Protein AF-A0A257PNJ7-F1 (afdb_monomer_lite)

pLDDT: mean 80.73, std 20.18, range [27.83, 98.56]

Secondary structure (DSSP, 8-state):
-B-PBPPP------------SSS--HHHHHHTSEEEEEEEEEEEEEE--SSS--EEEEEEEEEEEEEEEEEE---TTSS--EEEEEEEEEEEEEEEEEEEE---TTTPPEEEEEEEEEEEEEEEEEEEEEE-GGG-EEEEEEEEEEEEEEEEB--TT-TT-EEEEEEEEEEEEEEEEEESSSS-EEEEEEEEEEEEEEEEEETTTTEEEE---EEEE-

Foldseek 3Di:
DAKDFDDWDWADFDFFDADDDQDAGRLVQVVQQDKTKTKGKTWDWDWDPDVQIKTKTDIWIWMKIKGKGWAFDCDPPDSGKTKIKMKMKIKTWDWIWMWGADPDPPRHDTDTFIWGKIKIKIKMWIWIWGADPQNKTKTKIKMKIKMKMWTDTDDPVDDQQIKIKMWIKTWIWMKIWHDPDRGDIDIDIWIKIKTPKMWIDTVVVPDIDIDHIDIYTD

Radius of gyration: 21.08 Å; chains: 1; bounding box: 58×24×63 Å

Sequence (218 aa):
MMVSRFAACGAGLLLAWASPAFAASPAVQAAETSVYLGAGVMHSQYHENLTPGDDESGYTPGFSVGASVLLPMRPADLANPDFYAALNYDFNAGNITYAGHYQAIDGGAPLQATDRAVFNRIEVRLGIGVPLAGGGEAIPFIAGGYQAWNRNIDSPMTVNGGEFYHTGLFGAGMKFDQPLGRLLVASVTGEVFGLAGGGITNPQIGGGQSFGRGFGVT

Structure (mmCIF, N/CA/C/O backbone):
data_AF-A0A257PNJ7-F1
#
_entry.id   AF-A0A257PNJ7-F1
#
loop_
_atom_site.group_PDB
_atom_site.id
_atom_site.type_symbol
_atom_site.label_atom_id
_atom_site.label_alt_id
_atom_site.label_comp_id
_atom_site.label_asym_id
_atom_site.label_entity_id
_atom_site.label_seq_id
_atom_site.pdbx_PDB_ins_code
_atom_site.Cartn_x
_atom_site.Cartn_y
_atom_site.Cartn_z
_atom_site.occupancy
_atom_site.B_iso_or_equiv
_atom_site.auth_seq_id
_atom_site.auth_comp_id
_atom_site.auth_asym_id
_atom_site.auth_atom_id
_atom_site.pdbx_PDB_model_num
ATOM 1 N N . MET A 1 1 ? -0.738 -2.626 -14.512 1.00 41.09 1 MET A N 1
ATOM 2 C CA . MET A 1 1 ? 0.079 -3.149 -13.399 1.00 41.09 1 MET A CA 1
ATOM 3 C C . MET A 1 1 ? -0.866 -3.557 -12.283 1.00 41.09 1 MET A C 1
ATOM 5 O O . MET A 1 1 ? -1.674 -2.731 -11.877 1.00 41.09 1 MET A O 1
ATOM 9 N N . MET A 1 2 ? -0.840 -4.822 -11.866 1.00 27.83 2 MET A N 1
ATOM 10 C CA . MET A 1 2 ? -1.641 -5.324 -10.746 1.00 27.83 2 MET A CA 1
ATOM 11 C C . MET A 1 2 ? -0.669 -5.542 -9.585 1.00 27.83 2 MET A C 1
ATOM 13 O O . MET A 1 2 ? 0.252 -6.343 -9.704 1.00 27.83 2 MET A O 1
ATOM 17 N N . VAL A 1 3 ? -0.810 -4.761 -8.514 1.00 35.75 3 VAL A N 1
ATOM 18 C CA . VAL A 1 3 ? 0.074 -4.817 -7.341 1.00 35.75 3 VAL A CA 1
ATOM 19 C C . VAL A 1 3 ? -0.720 -5.444 -6.211 1.00 35.75 3 VAL A C 1
ATOM 21 O O . VAL A 1 3 ? -1.463 -4.752 -5.536 1.00 35.75 3 VAL A O 1
ATOM 24 N N . SER A 1 4 ? -0.599 -6.751 -6.015 1.00 29.08 4 SER A N 1
ATOM 25 C CA . SER A 1 4 ? -1.261 -7.450 -4.909 1.00 29.08 4 SER A CA 1
ATOM 26 C C . SER A 1 4 ? -0.416 -7.348 -3.635 1.00 29.08 4 SER A C 1
ATOM 2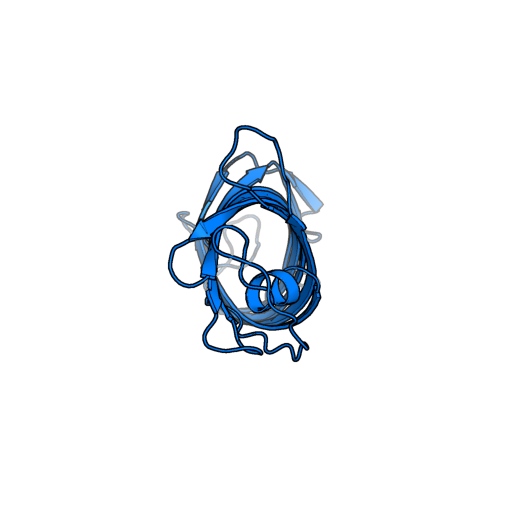8 O O . SER A 1 4 ? 0.737 -7.798 -3.630 1.00 29.08 4 SER A O 1
ATOM 30 N N . ARG A 1 5 ? -0.964 -6.777 -2.554 1.00 41.66 5 ARG A N 1
ATOM 31 C CA . ARG A 1 5 ? -0.282 -6.694 -1.249 1.00 41.66 5 ARG A CA 1
ATOM 32 C C . ARG A 1 5 ? -0.690 -7.858 -0.343 1.00 41.66 5 ARG A C 1
ATOM 34 O O . ARG A 1 5 ? -1.846 -8.261 -0.297 1.00 41.66 5 ARG A O 1
ATOM 41 N N . PHE A 1 6 ? 0.266 -8.360 0.438 1.00 29.44 6 PHE A N 1
ATOM 42 C CA . PHE A 1 6 ? -0.019 -9.162 1.629 1.00 29.44 6 PHE A CA 1
ATOM 43 C C . PHE A 1 6 ? 0.090 -8.261 2.865 1.00 29.44 6 PHE A C 1
ATOM 45 O O . PHE A 1 6 ? 1.022 -7.466 2.982 1.00 29.44 6 PHE A O 1
ATOM 52 N N . ALA A 1 7 ? -0.903 -8.363 3.750 1.00 32.19 7 ALA A N 1
ATOM 53 C CA . ALA A 1 7 ? -1.115 -7.495 4.905 1.00 32.19 7 ALA A CA 1
ATOM 54 C C . ALA A 1 7 ? 0.132 -7.340 5.798 1.00 32.19 7 ALA A C 1
ATOM 56 O O . ALA A 1 7 ? 0.768 -8.321 6.185 1.00 32.19 7 ALA A O 1
ATOM 57 N N . ALA A 1 8 ? 0.450 -6.095 6.163 1.00 32.81 8 ALA A N 1
ATOM 58 C CA . ALA A 1 8 ? 1.448 -5.782 7.178 1.00 32.81 8 ALA A CA 1
ATOM 59 C C . ALA A 1 8 ? 0.859 -6.016 8.581 1.00 32.81 8 ALA A C 1
ATOM 61 O O . ALA A 1 8 ? -0.144 -5.405 8.950 1.00 32.81 8 ALA A O 1
ATOM 62 N N . CYS A 1 9 ? 1.492 -6.879 9.380 1.00 29.05 9 CYS A N 1
ATOM 63 C CA . CYS A 1 9 ? 1.183 -7.036 10.802 1.00 29.05 9 CYS A CA 1
ATOM 64 C C . CYS A 1 9 ? 1.822 -5.887 11.599 1.00 29.05 9 CYS A C 1
ATOM 66 O O . CYS A 1 9 ? 3.002 -5.950 11.943 1.00 29.05 9 CYS A O 1
ATOM 68 N N . GLY A 1 10 ? 1.061 -4.834 11.894 1.00 35.19 10 GLY A N 1
ATOM 69 C CA . GLY A 1 10 ? 1.453 -3.811 12.867 1.00 35.19 10 GLY A CA 1
ATOM 70 C C . GLY A 1 10 ? 1.049 -4.224 14.284 1.00 35.19 10 GLY A C 1
ATOM 71 O O . GLY A 1 10 ? -0.105 -4.572 14.512 1.00 35.19 10 GLY A O 1
ATOM 72 N N . ALA A 1 11 ? 1.978 -4.184 15.243 1.00 33.19 11 ALA A N 1
ATOM 73 C CA . ALA A 1 11 ? 1.683 -4.374 16.664 1.00 33.19 11 ALA A CA 1
ATOM 74 C C . ALA A 1 11 ? 1.780 -3.025 17.395 1.00 33.19 11 ALA A C 1
ATOM 76 O O . ALA A 1 11 ? 2.864 -2.452 17.493 1.00 33.19 11 ALA A O 1
ATOM 77 N N . GLY A 1 12 ? 0.655 -2.520 17.906 1.00 37.62 12 GLY A N 1
ATOM 78 C CA . GLY A 1 12 ? 0.584 -1.333 18.764 1.00 37.62 12 GLY A CA 1
ATOM 79 C C . GLY A 1 12 ? 0.119 -1.705 20.174 1.00 37.62 12 GLY A C 1
ATOM 80 O O . GLY A 1 12 ? -0.775 -2.531 20.331 1.00 37.62 12 GLY A O 1
ATOM 81 N N . LEU A 1 13 ? 0.731 -1.119 21.207 1.00 31.38 13 LEU A N 1
ATOM 82 C CA . LEU A 1 13 ? 0.379 -1.338 22.616 1.00 31.38 13 LEU A CA 1
ATOM 83 C C . LEU A 1 13 ? -0.513 -0.188 23.108 1.00 31.38 13 LEU A C 1
ATOM 85 O O . LEU A 1 13 ? -0.028 0.939 23.184 1.00 31.38 13 LEU A O 1
ATOM 89 N N . LEU A 1 14 ? -1.777 -0.441 23.474 1.00 44.06 14 LEU A N 1
ATOM 90 C CA . LEU A 1 14 ? -2.681 0.605 23.989 1.00 44.06 14 LEU A CA 1
ATOM 91 C C . LEU A 1 14 ? -3.609 0.116 25.113 1.00 44.06 14 LEU A C 1
ATOM 93 O O . LEU A 1 14 ? -4.149 -0.982 25.057 1.00 44.06 14 LEU A O 1
ATOM 97 N N . LEU A 1 15 ? -3.790 0.966 26.133 1.00 35.69 15 LEU A N 1
ATOM 98 C CA . LEU A 1 15 ? -4.648 0.775 27.312 1.00 35.69 15 LEU A CA 1
ATOM 99 C C . LEU A 1 15 ? -6.123 1.081 26.989 1.00 35.69 15 LEU A C 1
ATOM 101 O O . LEU A 1 15 ? -6.441 2.186 26.562 1.00 35.69 15 LEU A O 1
ATOM 105 N N . ALA A 1 16 ? -7.024 0.133 27.266 1.00 39.06 16 ALA A N 1
ATOM 106 C CA . ALA A 1 16 ? -8.455 0.225 26.954 1.00 39.06 16 ALA A CA 1
ATOM 107 C C . ALA A 1 16 ? -9.353 0.348 28.210 1.00 39.06 16 ALA A C 1
ATOM 109 O O . ALA A 1 16 ? -9.124 -0.334 29.212 1.00 39.06 16 ALA A O 1
ATOM 110 N N . TRP A 1 17 ? -10.418 1.161 28.128 1.00 35.53 17 TRP A N 1
ATOM 111 C CA . TRP A 1 17 ? -11.508 1.295 29.118 1.00 35.53 17 TRP A CA 1
ATOM 112 C C . TRP A 1 17 ? -12.857 0.896 28.497 1.00 35.53 17 TRP A C 1
ATOM 114 O O . TRP A 1 17 ? -13.154 1.328 27.395 1.00 35.53 17 TRP A O 1
ATOM 124 N N . ALA A 1 18 ? -13.668 0.084 29.190 1.00 36.25 18 ALA A N 1
ATOM 125 C CA . ALA A 1 18 ? -14.895 -0.562 28.684 1.00 36.25 18 ALA A CA 1
ATOM 126 C C . ALA A 1 18 ? -16.028 0.403 28.241 1.00 36.25 18 ALA A C 1
ATOM 128 O O . ALA A 1 18 ? -16.387 1.301 28.998 1.00 36.25 18 ALA A O 1
ATOM 129 N N . SER A 1 19 ? -16.667 0.124 27.091 1.00 36.03 19 SER A N 1
ATOM 130 C CA . SER A 1 19 ? -17.902 0.771 26.588 1.00 36.03 19 SER A CA 1
ATOM 131 C C . SER A 1 19 ? -18.963 -0.281 26.196 1.00 36.03 19 SER A C 1
ATOM 133 O O . SER A 1 19 ? -18.585 -1.403 25.849 1.00 36.03 19 SER A O 1
ATOM 135 N N . PRO A 1 20 ? -20.280 0.024 26.274 1.00 42.91 20 PRO A N 1
ATOM 136 C CA . PRO A 1 20 ? -21.347 -0.972 26.149 1.00 42.91 20 PRO A CA 1
ATOM 137 C C . PRO A 1 20 ? -21.810 -1.282 24.706 1.00 42.91 20 PRO A C 1
ATOM 139 O O . PRO A 1 20 ? -21.926 -0.405 23.858 1.00 42.91 20 PRO A O 1
ATOM 142 N N . ALA A 1 21 ? -22.137 -2.567 24.521 1.00 48.25 21 ALA A N 1
ATOM 143 C CA . ALA A 1 21 ? -23.026 -3.317 23.609 1.00 48.25 21 ALA A CA 1
ATOM 144 C C . ALA A 1 21 ? -23.311 -2.943 22.132 1.00 48.25 21 ALA A C 1
ATOM 146 O O . ALA A 1 21 ? -23.694 -3.856 21.410 1.00 48.25 21 ALA A O 1
ATOM 147 N N . PHE A 1 22 ? -23.139 -1.715 21.641 1.00 54.62 22 PHE A N 1
ATOM 148 C CA . PHE A 1 22 ? -23.360 -1.396 20.208 1.00 54.62 22 PHE A CA 1
ATOM 149 C C . PHE A 1 22 ? -22.417 -0.308 19.684 1.00 54.62 22 PHE A C 1
ATOM 151 O O . PHE A 1 22 ? -22.745 0.385 18.735 1.00 54.62 22 PHE A O 1
ATOM 158 N N . ALA A 1 23 ? -21.272 -0.131 20.331 1.00 59.88 23 ALA A N 1
ATOM 159 C CA . ALA A 1 23 ? -20.171 0.695 19.848 1.00 59.88 23 ALA A CA 1
ATOM 160 C C . ALA A 1 23 ? -18.967 -0.220 19.606 1.00 59.88 23 ALA A C 1
ATOM 162 O O . ALA A 1 23 ? -18.915 -1.308 20.202 1.00 59.88 23 ALA A O 1
ATOM 163 N N . ALA A 1 24 ? -18.010 0.205 18.776 1.00 65.25 24 ALA A N 1
ATOM 164 C CA . ALA A 1 24 ? -16.733 -0.486 18.648 1.00 65.25 24 ALA A CA 1
ATOM 165 C C . ALA A 1 24 ? -16.182 -0.865 20.029 1.00 65.25 24 ALA A C 1
ATOM 167 O O . ALA A 1 24 ? -16.298 -0.102 21.003 1.00 65.25 24 ALA A O 1
ATOM 168 N N . SER A 1 25 ? -15.590 -2.060 20.150 1.00 84.25 25 SER A N 1
ATOM 169 C CA . SER A 1 25 ? -14.912 -2.378 21.403 1.00 84.25 25 SER A CA 1
ATOM 170 C C . SER A 1 25 ? -13.837 -1.316 21.660 1.00 84.25 25 SER A C 1
ATOM 172 O O . SER A 1 25 ? -13.188 -0.857 20.722 1.00 84.25 25 SER A O 1
ATOM 174 N N . PRO A 1 26 ? -13.579 -0.934 22.916 1.00 85.94 26 PRO A N 1
ATOM 175 C CA . PRO A 1 26 ? -12.565 0.080 23.199 1.00 85.94 26 PRO A CA 1
ATOM 176 C C . PRO A 1 26 ? -11.167 -0.293 22.703 1.00 85.94 26 PRO A C 1
ATOM 178 O O . PRO A 1 26 ? -10.345 0.585 22.472 1.00 85.94 26 PRO A O 1
ATOM 181 N N . ALA A 1 27 ? -10.896 -1.594 22.543 1.00 89.56 27 ALA A N 1
ATOM 182 C CA . ALA A 1 27 ? -9.671 -2.079 21.923 1.00 89.56 27 ALA A CA 1
ATOM 183 C C . ALA A 1 27 ? -9.615 -1.717 20.429 1.00 89.56 27 ALA A C 1
ATOM 185 O O . ALA A 1 27 ? -8.592 -1.212 19.981 1.00 89.56 27 ALA A O 1
ATOM 186 N N . VAL A 1 28 ? -10.711 -1.919 19.685 1.00 91.00 28 VAL A N 1
ATOM 187 C CA . VAL A 1 28 ? -10.830 -1.510 18.273 1.00 91.00 28 VAL A CA 1
ATOM 188 C C . VAL A 1 28 ? -10.763 0.007 18.148 1.00 91.00 28 VAL A C 1
ATOM 190 O O . VAL A 1 28 ? -9.932 0.514 17.405 1.00 91.00 28 VAL A O 1
ATOM 193 N N . GLN A 1 29 ? -11.525 0.743 18.959 1.00 90.69 29 GLN A N 1
ATOM 194 C CA . GLN A 1 29 ? -11.490 2.205 18.941 1.00 90.69 29 GLN A CA 1
ATOM 195 C C . GLN A 1 29 ? -10.083 2.764 19.197 1.00 90.69 29 GLN A C 1
ATOM 197 O O . GLN A 1 29 ? -9.669 3.718 18.540 1.00 90.69 29 GLN A O 1
ATOM 202 N N . ALA A 1 30 ? -9.342 2.176 20.141 1.00 89.50 30 ALA A N 1
ATOM 203 C CA . ALA A 1 30 ? -7.962 2.562 20.412 1.00 89.50 30 ALA A CA 1
ATOM 204 C C . ALA A 1 30 ? -7.018 2.191 19.256 1.00 89.50 30 ALA A C 1
ATOM 206 O O . ALA A 1 30 ? -6.162 2.996 18.899 1.00 89.50 30 ALA A O 1
ATOM 207 N N . ALA A 1 31 ? -7.173 1.007 18.654 1.00 90.94 31 ALA A N 1
ATOM 208 C CA . ALA A 1 31 ? -6.366 0.582 17.509 1.00 90.94 31 ALA A CA 1
ATOM 209 C C . ALA A 1 31 ? -6.567 1.506 16.293 1.00 90.94 31 ALA A C 1
ATOM 211 O O . ALA A 1 31 ? -5.588 1.948 15.690 1.00 90.94 31 ALA A O 1
ATOM 212 N N . GLU A 1 32 ? -7.817 1.881 16.015 1.00 93.56 32 GLU A N 1
ATOM 213 C CA . GLU A 1 32 ? -8.205 2.770 14.913 1.00 93.56 32 GLU A CA 1
ATOM 214 C C . GLU A 1 32 ? -8.107 4.264 15.251 1.00 93.56 32 GLU A C 1
ATOM 216 O O . GLU A 1 32 ? -8.445 5.109 14.429 1.00 93.56 32 GLU A O 1
ATOM 221 N N . THR A 1 33 ? -7.640 4.612 16.453 1.00 94.50 33 THR A N 1
ATOM 222 C CA . THR A 1 33 ? -7.332 5.991 16.856 1.00 94.50 33 THR A CA 1
ATOM 223 C C . THR A 1 33 ? -5.878 6.078 17.282 1.00 94.50 33 THR A C 1
ATOM 225 O O . THR A 1 33 ? -5.542 6.141 18.466 1.00 94.50 33 THR A O 1
ATOM 228 N N . SER A 1 34 ? -4.990 6.025 16.295 1.00 92.06 34 SER A N 1
ATOM 229 C CA . SER A 1 34 ? -3.563 5.846 16.533 1.00 92.06 34 SER A CA 1
ATOM 230 C C . SER A 1 34 ? -2.696 6.483 15.449 1.00 92.06 34 SER A C 1
ATOM 232 O O . SER A 1 34 ? -3.149 6.783 14.344 1.00 92.06 34 SER A O 1
ATOM 234 N N . VAL A 1 35 ? -1.420 6.671 15.788 1.00 95.62 35 VAL A N 1
ATOM 235 C CA . VAL A 1 35 ? -0.324 6.846 14.830 1.00 95.62 35 VAL A CA 1
ATOM 236 C C . VAL A 1 35 ? 0.464 5.546 14.827 1.00 95.62 35 VAL A C 1
ATOM 238 O O . VAL A 1 35 ? 0.744 4.999 15.896 1.00 95.62 35 VAL A O 1
ATOM 241 N N . TYR A 1 36 ? 0.835 5.056 13.650 1.00 90.62 36 TYR A N 1
ATOM 242 C CA . TYR A 1 36 ? 1.505 3.770 13.521 1.00 90.62 36 TYR A CA 1
ATOM 243 C C . TYR A 1 36 ? 2.687 3.807 12.550 1.00 90.62 36 TYR A C 1
ATOM 245 O O . TYR A 1 36 ? 2.771 4.634 11.641 1.00 90.62 36 TYR A O 1
ATOM 253 N N . LEU A 1 37 ? 3.595 2.855 12.761 1.00 94.94 37 LEU A N 1
ATOM 254 C CA . LEU A 1 37 ? 4.713 2.512 11.892 1.00 94.94 37 LEU A CA 1
ATOM 255 C C . LEU A 1 37 ? 4.604 1.018 11.572 1.00 94.94 37 LEU A C 1
ATOM 257 O O . LEU A 1 37 ? 4.310 0.212 12.453 1.00 94.94 37 LEU A O 1
ATOM 261 N N . GLY A 1 38 ? 4.851 0.654 10.321 1.00 93.69 38 GLY A N 1
ATOM 262 C CA . GLY A 1 38 ? 4.827 -0.723 9.845 1.00 93.69 38 GLY A CA 1
ATOM 263 C C . GLY A 1 38 ? 6.019 -1.025 8.949 1.00 93.69 38 GLY A C 1
ATOM 264 O O . GLY A 1 38 ? 6.652 -0.122 8.404 1.00 93.69 38 GLY A O 1
ATOM 265 N N . ALA A 1 39 ? 6.310 -2.311 8.796 1.00 94.62 39 ALA A N 1
ATOM 266 C CA . ALA A 1 39 ? 7.263 -2.839 7.830 1.00 94.62 39 ALA A CA 1
ATOM 267 C C . ALA A 1 39 ? 6.582 -3.949 7.028 1.00 94.62 39 ALA A C 1
ATOM 269 O O . ALA A 1 39 ? 5.684 -4.626 7.534 1.00 94.62 39 ALA A O 1
ATOM 270 N N . GLY A 1 40 ? 6.995 -4.138 5.780 1.00 93.12 40 GLY A N 1
ATOM 271 C CA . GLY A 1 40 ? 6.367 -5.125 4.914 1.00 93.12 40 GLY A CA 1
ATOM 272 C C . GLY A 1 40 ? 7.139 -5.382 3.633 1.00 93.12 40 GLY A C 1
ATOM 273 O O . GLY A 1 40 ? 8.237 -4.868 3.421 1.00 93.12 40 GLY A O 1
ATOM 274 N N . VAL A 1 41 ? 6.536 -6.195 2.773 1.00 94.25 41 VAL A N 1
ATOM 275 C CA . VAL A 1 41 ? 7.070 -6.556 1.462 1.00 94.25 41 VAL A CA 1
ATOM 276 C C . VAL A 1 41 ? 5.960 -6.377 0.436 1.00 94.25 41 VAL A C 1
ATOM 278 O O . VAL A 1 41 ? 4.822 -6.779 0.668 1.00 94.25 41 VAL A O 1
ATOM 281 N N . MET A 1 42 ? 6.291 -5.772 -0.697 1.00 93.75 42 MET A N 1
ATOM 282 C CA . MET A 1 42 ? 5.396 -5.644 -1.841 1.00 93.75 42 MET A CA 1
ATOM 283 C C . MET A 1 42 ? 5.856 -6.593 -2.942 1.00 93.75 42 MET A C 1
ATOM 285 O O . MET A 1 42 ? 7.041 -6.611 -3.265 1.00 93.75 42 MET A O 1
ATOM 289 N N . HIS A 1 43 ? 4.927 -7.365 -3.502 1.00 94.25 43 HIS A N 1
ATOM 290 C CA . HIS A 1 43 ? 5.155 -8.116 -4.730 1.00 94.25 43 HIS A CA 1
ATOM 291 C C . HIS A 1 43 ? 4.665 -7.292 -5.919 1.00 94.25 43 HIS A C 1
ATOM 293 O O . HIS A 1 43 ? 3.522 -6.830 -5.921 1.00 94.25 43 HIS A O 1
ATOM 299 N N . SER A 1 44 ? 5.514 -7.142 -6.926 1.00 92.12 44 SER A N 1
ATOM 300 C CA . SER A 1 44 ? 5.182 -6.461 -8.174 1.00 92.12 44 SER A CA 1
ATOM 301 C C . SER A 1 44 ? 5.233 -7.459 -9.315 1.00 92.12 44 SER A C 1
ATOM 303 O O . SER A 1 44 ? 6.163 -8.260 -9.385 1.00 92.12 44 SER A O 1
ATOM 305 N N . GLN A 1 45 ? 4.249 -7.388 -10.210 1.00 92.56 45 GLN A N 1
ATOM 306 C CA . GLN A 1 45 ? 4.245 -8.129 -11.463 1.00 92.56 45 GLN A CA 1
ATOM 307 C C . GLN A 1 45 ? 3.698 -7.244 -12.588 1.00 92.56 45 GLN A C 1
ATOM 309 O O . GLN A 1 45 ? 2.618 -6.649 -12.482 1.00 92.56 45 GLN A O 1
ATOM 314 N N . TYR A 1 46 ? 4.455 -7.162 -13.672 1.00 89.62 46 TYR A N 1
ATOM 315 C CA . TYR A 1 46 ? 4.111 -6.450 -14.889 1.00 89.62 46 TYR A CA 1
ATOM 316 C C . TYR A 1 46 ? 4.424 -7.339 -16.091 1.00 89.62 46 TYR A C 1
ATOM 318 O O . TYR A 1 46 ? 5.438 -8.027 -16.107 1.00 89.62 46 TYR A O 1
ATOM 326 N N . HIS A 1 47 ? 3.514 -7.326 -17.058 1.00 89.50 47 HIS A N 1
ATOM 327 C CA . HIS A 1 47 ? 3.648 -8.002 -18.338 1.00 89.50 47 HIS A CA 1
ATOM 328 C C . HIS A 1 47 ? 3.059 -7.080 -19.397 1.00 89.50 47 HIS A C 1
ATOM 330 O O . HIS A 1 47 ? 1.899 -6.656 -19.283 1.00 89.50 47 HIS A O 1
ATOM 336 N N . GLU A 1 48 ? 3.847 -6.762 -20.411 1.00 85.81 48 GLU A N 1
ATOM 337 C CA . GLU A 1 48 ? 3.410 -5.987 -21.555 1.00 85.81 48 GLU A CA 1
ATOM 338 C C . GLU A 1 48 ? 3.004 -6.911 -22.703 1.00 85.81 48 GLU A C 1
ATOM 340 O O . GLU A 1 48 ? 3.814 -7.654 -23.250 1.00 85.81 48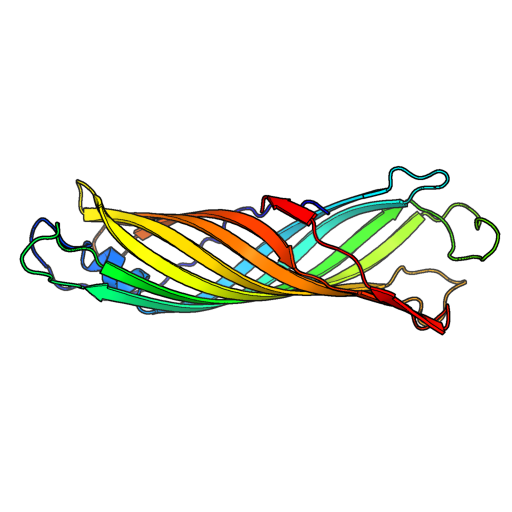 GLU A O 1
ATOM 345 N N . ASN A 1 49 ? 1.739 -6.831 -23.120 1.00 86.00 49 ASN A N 1
ATOM 346 C CA . ASN A 1 49 ? 1.243 -7.598 -24.261 1.00 86.00 49 ASN A CA 1
ATOM 347 C C . ASN A 1 49 ? 1.563 -6.891 -25.595 1.00 86.00 49 ASN A C 1
ATOM 349 O O . ASN A 1 49 ? 0.656 -6.546 -26.357 1.00 86.00 49 ASN A O 1
ATOM 353 N N . LEU A 1 50 ? 2.847 -6.624 -25.840 1.00 82.12 50 LEU A N 1
ATOM 354 C CA . LEU A 1 50 ? 3.392 -6.073 -27.084 1.00 82.12 50 LEU A CA 1
ATOM 355 C C . LEU A 1 50 ? 4.444 -7.025 -27.672 1.00 82.12 50 LEU A C 1
ATOM 357 O O . LEU A 1 50 ? 4.836 -8.016 -27.060 1.00 82.12 50 LEU A O 1
ATOM 361 N N . THR A 1 51 ? 4.871 -6.775 -28.911 1.00 79.81 51 THR A N 1
ATOM 362 C CA . THR A 1 51 ? 5.944 -7.546 -29.554 1.00 79.81 51 THR A CA 1
ATOM 363 C C . THR A 1 51 ? 6.968 -6.597 -30.181 1.00 79.81 51 THR A C 1
ATOM 365 O O . THR A 1 51 ? 6.656 -5.986 -31.206 1.00 79.81 51 THR A O 1
ATOM 368 N N . PRO A 1 52 ? 8.187 -6.497 -29.620 1.00 77.88 52 PRO A N 1
ATOM 369 C CA . PRO A 1 52 ? 8.604 -7.085 -28.341 1.00 77.88 52 PRO A CA 1
ATOM 370 C C . PRO A 1 52 ? 7.835 -6.509 -27.137 1.00 77.88 52 PRO A C 1
ATOM 372 O O . PRO A 1 52 ? 7.309 -5.404 -27.222 1.00 77.88 52 PRO A O 1
ATOM 375 N N . GLY A 1 53 ? 7.757 -7.275 -26.048 1.00 82.62 53 GLY A N 1
ATOM 376 C CA . GLY A 1 53 ? 7.150 -6.862 -24.782 1.00 82.62 53 GLY A CA 1
ATOM 377 C C . GLY A 1 53 ? 8.123 -7.048 -23.622 1.00 82.62 53 GLY A C 1
ATOM 378 O O . GLY A 1 53 ? 9.104 -7.791 -23.744 1.00 82.62 53 GLY A O 1
ATOM 379 N N . ASP A 1 54 ? 7.827 -6.367 -22.521 1.00 87.12 54 ASP A N 1
ATOM 380 C CA . ASP A 1 54 ? 8.611 -6.375 -21.293 1.00 87.12 54 ASP A CA 1
ATOM 381 C C . ASP A 1 54 ? 7.879 -7.097 -20.151 1.00 87.12 54 ASP A C 1
ATOM 383 O O . ASP A 1 54 ? 6.669 -6.952 -19.955 1.00 87.12 54 ASP A O 1
ATOM 387 N N . ASP A 1 55 ? 8.648 -7.834 -19.355 1.00 91.44 55 ASP A N 1
ATOM 388 C CA . ASP A 1 55 ? 8.224 -8.542 -18.153 1.00 91.44 55 ASP A CA 1
ATOM 389 C C . ASP A 1 55 ? 9.024 -8.070 -16.939 1.00 91.44 55 ASP A C 1
ATOM 391 O O . ASP A 1 55 ? 10.257 -8.016 -16.965 1.00 91.44 55 ASP A O 1
ATOM 395 N N . GLU A 1 56 ? 8.325 -7.790 -15.837 1.00 91.19 56 GLU A N 1
ATOM 396 C CA . GLU A 1 56 ? 8.952 -7.440 -14.563 1.00 91.19 56 GLU A CA 1
ATOM 397 C C . GLU A 1 56 ? 8.295 -8.155 -13.398 1.00 91.19 56 GLU A C 1
ATOM 399 O O . GLU A 1 56 ? 7.067 -8.180 -13.274 1.00 91.19 56 GLU A O 1
ATOM 404 N N . SER A 1 57 ? 9.106 -8.711 -12.498 1.00 94.94 57 SER A N 1
ATOM 405 C CA . SER A 1 57 ? 8.580 -9.280 -11.259 1.00 94.94 57 SER A CA 1
ATOM 406 C C . SER A 1 57 ? 9.589 -9.298 -10.122 1.00 94.94 57 SER A C 1
ATOM 408 O O . SER A 1 57 ? 10.797 -9.416 -10.331 1.00 94.94 57 SER A O 1
ATOM 410 N N . GLY A 1 58 ? 9.092 -9.187 -8.893 1.00 94.69 58 GLY A N 1
ATOM 411 C CA . GLY A 1 58 ? 9.932 -9.320 -7.712 1.00 94.69 58 GLY A CA 1
ATOM 412 C C . GLY A 1 58 ? 9.288 -8.799 -6.438 1.00 94.69 58 GLY A C 1
ATOM 413 O O . GLY A 1 58 ? 8.144 -8.342 -6.423 1.00 94.69 58 GLY A O 1
ATOM 414 N N . TYR A 1 59 ? 10.058 -8.881 -5.356 1.00 95.62 59 TYR A N 1
ATOM 415 C CA . TYR A 1 59 ? 9.648 -8.460 -4.024 1.00 95.62 59 TYR A CA 1
ATOM 416 C C . TYR A 1 59 ? 10.502 -7.287 -3.552 1.00 95.62 59 TYR A C 1
ATOM 418 O O . TYR A 1 59 ? 11.727 -7.378 -3.522 1.00 95.62 59 TYR A O 1
ATOM 426 N N . THR A 1 60 ? 9.857 -6.211 -3.115 1.00 95.88 60 THR A N 1
ATOM 427 C CA . THR A 1 60 ? 10.534 -5.032 -2.565 1.00 95.88 60 THR A CA 1
ATOM 428 C C . THR A 1 60 ? 10.155 -4.843 -1.095 1.00 95.88 60 THR A C 1
ATOM 430 O O . THR A 1 60 ? 8.964 -4.646 -0.805 1.00 95.88 60 THR A O 1
ATOM 433 N N . PRO A 1 61 ? 11.111 -4.892 -0.147 1.00 97.25 61 PRO A N 1
ATOM 434 C CA . PRO A 1 61 ? 10.836 -4.542 1.241 1.00 97.25 61 PRO A CA 1
ATOM 435 C C . PRO A 1 61 ? 10.479 -3.057 1.366 1.00 97.25 61 PRO A C 1
ATOM 437 O O . PRO A 1 61 ? 10.751 -2.246 0.477 1.00 97.25 61 PRO A O 1
ATOM 440 N N . GLY A 1 62 ? 9.849 -2.694 2.475 1.00 97.06 62 GLY A N 1
ATOM 441 C CA . GLY A 1 62 ? 9.409 -1.328 2.696 1.00 97.06 62 GLY A CA 1
ATOM 442 C C . GLY A 1 62 ? 8.912 -1.055 4.102 1.00 97.06 62 GLY A C 1
ATOM 443 O O . GLY A 1 62 ? 8.890 -1.939 4.964 1.00 97.06 62 GLY A O 1
ATOM 444 N N . PHE A 1 63 ? 8.493 0.187 4.307 1.00 97.12 63 PHE A N 1
ATOM 445 C CA . PHE A 1 63 ? 7.871 0.651 5.535 1.00 97.12 63 PHE A CA 1
ATOM 446 C C . PHE A 1 63 ? 6.611 1.457 5.231 1.00 97.12 63 PHE A C 1
ATOM 448 O O . PHE A 1 63 ? 6.426 1.977 4.131 1.00 97.12 63 PHE A O 1
ATOM 455 N N . SER A 1 64 ? 5.754 1.572 6.236 1.00 96.94 64 SER A N 1
ATOM 456 C CA . SER A 1 64 ? 4.552 2.395 6.187 1.00 96.94 64 SER A CA 1
ATOM 457 C C . SER A 1 64 ? 4.467 3.262 7.432 1.00 96.94 64 SER A C 1
ATOM 459 O O . SER A 1 64 ? 4.753 2.783 8.528 1.00 96.94 64 SER A O 1
ATOM 461 N N . VAL A 1 65 ? 4.009 4.497 7.292 1.00 97.38 65 VAL A N 1
ATOM 462 C CA . VAL A 1 65 ? 3.597 5.339 8.421 1.00 97.38 65 VAL A CA 1
ATOM 463 C C . VAL A 1 65 ? 2.179 5.813 8.188 1.00 97.38 65 VAL A C 1
ATOM 465 O O . VAL A 1 65 ? 1.783 6.054 7.050 1.00 97.38 65 VAL A O 1
ATOM 468 N N . GLY A 1 66 ? 1.405 5.959 9.252 1.00 96.56 66 GLY A N 1
ATOM 469 C CA . GLY A 1 66 ? 0.040 6.429 9.109 1.00 96.56 66 GLY A CA 1
ATOM 470 C C . GLY A 1 66 ? -0.561 6.930 10.402 1.00 96.56 66 GLY A C 1
ATOM 471 O O . GLY A 1 66 ? 0.012 6.789 11.484 1.00 96.56 66 GLY A O 1
ATOM 472 N N . ALA A 1 67 ? -1.727 7.537 10.257 1.00 96.12 67 ALA A N 1
ATOM 473 C CA . ALA A 1 67 ? -2.571 7.956 11.355 1.00 96.12 67 ALA A CA 1
ATOM 474 C C . ALA A 1 67 ? -4.027 7.647 11.014 1.00 96.12 67 ALA A C 1
ATOM 476 O O . ALA A 1 67 ? -4.443 7.792 9.865 1.00 96.12 67 ALA A O 1
ATOM 477 N N . SER A 1 68 ? -4.801 7.243 12.013 1.00 96.88 68 SER A N 1
ATOM 478 C CA . SER A 1 68 ? -6.229 6.971 11.868 1.00 96.88 68 SER A CA 1
ATOM 479 C C . SER A 1 68 ? -7.009 7.480 13.069 1.00 96.88 68 SER A C 1
ATOM 481 O O . SER A 1 68 ? -6.444 7.719 14.140 1.00 96.88 68 SER A O 1
ATOM 483 N N . VAL A 1 69 ? -8.301 7.702 12.858 1.00 95.38 69 VAL A N 1
ATOM 484 C CA . VAL A 1 69 ? -9.258 8.023 13.908 1.00 95.38 69 VAL A CA 1
ATOM 485 C C . VAL A 1 69 ? -10.570 7.290 13.654 1.00 95.38 69 VAL A C 1
ATOM 487 O O . VAL A 1 69 ? -11.065 7.264 12.524 1.00 95.38 69 VAL A O 1
ATOM 490 N N . LEU A 1 70 ? -11.148 6.756 14.730 1.00 92.69 70 LEU A N 1
ATOM 491 C CA . LEU A 1 70 ? -12.494 6.204 14.760 1.00 92.69 70 LEU A CA 1
ATOM 492 C C . LEU A 1 70 ? -13.319 6.927 15.832 1.00 92.69 70 LEU A C 1
ATOM 494 O O . LEU A 1 70 ? -13.117 6.761 17.040 1.00 92.69 70 LEU A O 1
ATOM 498 N N . LEU A 1 71 ? -14.230 7.786 15.381 1.00 90.06 71 LEU A N 1
ATOM 499 C CA . LEU A 1 71 ? -15.005 8.671 16.243 1.00 90.06 71 LEU A CA 1
ATOM 500 C C . LEU A 1 71 ? -16.442 8.179 16.381 1.00 90.06 71 LEU A C 1
ATOM 502 O O . LEU A 1 71 ? -17.134 8.072 15.371 1.00 90.06 71 LEU A O 1
ATOM 506 N N . PRO A 1 72 ? -16.948 7.980 17.605 1.00 84.81 72 PRO A N 1
ATOM 507 C CA . PRO A 1 72 ? -18.292 7.482 17.778 1.00 84.81 72 PRO A CA 1
ATOM 508 C C . PRO A 1 72 ? -19.319 8.517 17.348 1.00 84.81 72 PRO A C 1
ATOM 510 O O . PRO A 1 72 ? -19.362 9.620 17.903 1.00 84.81 72 PRO A O 1
ATOM 513 N N . MET A 1 73 ? -20.172 8.164 16.385 1.00 77.56 73 MET A N 1
ATOM 514 C CA . MET A 1 73 ? -21.322 8.984 16.033 1.00 77.56 73 MET A CA 1
ATOM 515 C C . MET A 1 73 ? -22.547 8.436 16.755 1.00 77.56 73 MET A C 1
ATOM 517 O O . MET A 1 73 ? -22.873 7.254 16.704 1.00 77.56 73 MET A O 1
ATOM 521 N N . ARG A 1 74 ? -23.285 9.330 17.416 1.00 70.69 74 ARG A N 1
ATOM 522 C CA . ARG A 1 74 ? -24.550 8.986 18.076 1.00 70.69 74 ARG A CA 1
ATOM 523 C C . ARG A 1 74 ? -25.723 9.760 17.475 1.00 70.69 74 ARG A C 1
ATOM 525 O O . ARG A 1 74 ? -26.303 10.596 18.170 1.00 70.69 74 ARG A O 1
ATOM 532 N N . PRO A 1 75 ? -26.074 9.557 16.190 1.00 66.25 75 PRO A N 1
ATOM 533 C CA . PRO A 1 75 ? -27.378 9.993 15.709 1.00 66.25 75 PRO A CA 1
ATOM 534 C C . PRO A 1 75 ? -28.463 9.231 16.478 1.00 66.25 75 PRO A C 1
ATOM 536 O O . PRO A 1 75 ? -28.307 8.040 16.732 1.00 66.25 75 PRO A O 1
ATOM 539 N N . ALA A 1 76 ? -29.566 9.895 16.826 1.00 62.72 76 ALA A N 1
ATOM 540 C CA . ALA A 1 76 ? -30.642 9.299 17.625 1.00 62.72 76 ALA A CA 1
ATOM 541 C C . ALA A 1 76 ? -31.316 8.070 16.968 1.00 62.72 76 ALA A C 1
ATOM 543 O O . ALA A 1 76 ? -31.908 7.262 17.679 1.00 62.72 76 ALA A O 1
ATOM 544 N N . ASP A 1 77 ? -31.176 7.908 15.643 1.00 58.75 77 ASP A N 1
ATOM 545 C CA . ASP A 1 77 ? -31.973 6.974 14.830 1.00 58.75 77 ASP A CA 1
ATOM 546 C C . ASP A 1 77 ? -31.141 5.959 14.013 1.00 58.75 77 ASP A C 1
ATOM 548 O O . ASP A 1 77 ? -31.692 5.184 13.230 1.00 58.75 77 ASP A O 1
ATOM 552 N N . LEU A 1 78 ? -29.812 5.950 14.161 1.00 61.38 78 LEU A N 1
ATOM 553 C CA . LEU A 1 78 ? -28.910 4.991 13.506 1.00 61.38 78 LEU A CA 1
ATOM 554 C C . LEU A 1 78 ? -28.280 4.079 14.559 1.00 61.38 78 LEU A C 1
ATOM 556 O O . LEU A 1 78 ? -28.125 4.477 15.709 1.00 61.38 78 LEU A O 1
ATOM 560 N N . ALA A 1 79 ? -27.902 2.861 14.165 1.00 64.62 79 ALA A N 1
ATOM 561 C CA . ALA A 1 79 ? -27.275 1.855 15.026 1.00 64.62 79 ALA A CA 1
ATOM 562 C C . ALA A 1 79 ? -25.831 2.234 15.440 1.00 64.62 79 ALA A C 1
ATOM 564 O O . ALA A 1 79 ? -24.908 1.471 15.187 1.00 64.62 79 ALA A O 1
ATOM 565 N N . ASN A 1 80 ? -25.654 3.425 16.029 1.00 72.44 80 ASN A N 1
ATOM 566 C CA . ASN A 1 80 ? -24.404 4.031 16.502 1.00 72.44 80 ASN A CA 1
ATOM 567 C C . ASN A 1 80 ? -23.200 3.769 15.576 1.00 72.44 80 ASN A C 1
ATOM 569 O O . ASN A 1 80 ? -22.269 3.080 15.984 1.00 72.44 80 ASN A O 1
ATOM 573 N N . PRO A 1 81 ? -23.226 4.259 14.322 1.00 82.19 81 PRO A N 1
ATOM 574 C CA . PRO A 1 81 ? -22.080 4.129 13.437 1.00 82.19 81 PRO A CA 1
ATOM 575 C C . PRO A 1 81 ? -20.905 4.973 13.939 1.00 82.19 81 PRO A C 1
ATOM 577 O O . PRO A 1 81 ? -21.100 6.048 14.505 1.00 82.19 81 PRO A O 1
ATOM 580 N N . ASP A 1 82 ? -19.688 4.541 13.646 1.00 89.06 82 ASP A N 1
ATOM 581 C CA . ASP A 1 82 ? -18.475 5.277 13.981 1.00 89.06 82 ASP A CA 1
ATOM 582 C C . ASP A 1 82 ? -17.904 5.937 12.707 1.00 89.06 82 ASP A C 1
ATOM 584 O O . ASP A 1 82 ? -17.946 5.377 11.615 1.00 89.06 82 ASP A O 1
ATOM 588 N N . PHE A 1 83 ? -17.416 7.173 12.783 1.00 93.12 83 PHE A N 1
ATOM 589 C CA . PHE A 1 83 ? -16.765 7.842 11.655 1.00 93.12 83 PHE A CA 1
ATOM 590 C C . PHE A 1 83 ? -15.300 7.433 11.591 1.00 93.12 83 PHE A C 1
ATOM 592 O O . PHE A 1 83 ? -14.568 7.631 12.561 1.00 93.12 83 PHE A O 1
ATOM 599 N N . TYR A 1 84 ? -14.866 6.940 10.435 1.00 95.69 84 TYR A N 1
ATOM 600 C CA . TYR A 1 84 ? -13.491 6.531 10.201 1.00 95.69 84 TYR A CA 1
ATOM 601 C C . TYR A 1 84 ? -12.778 7.488 9.249 1.00 95.69 84 TYR A C 1
ATOM 603 O O . TYR A 1 84 ? -13.280 7.797 8.164 1.00 95.69 84 TYR A O 1
ATOM 611 N N . ALA A 1 85 ? -11.567 7.897 9.616 1.00 98.12 85 ALA A N 1
ATOM 612 C CA . ALA A 1 85 ? -10.642 8.549 8.702 1.00 98.12 85 ALA A CA 1
ATOM 613 C C . ALA A 1 85 ? -9.218 8.042 8.924 1.00 98.12 85 ALA A C 1
ATOM 615 O O . ALA A 1 85 ? -8.788 7.868 10.062 1.00 98.12 85 ALA A O 1
ATOM 616 N N . ALA A 1 86 ? -8.470 7.850 7.840 1.00 98.12 86 ALA A N 1
ATOM 617 C CA . ALA A 1 86 ? -7.064 7.470 7.904 1.00 98.12 86 ALA A CA 1
ATOM 618 C C . ALA A 1 86 ? -6.231 8.145 6.815 1.00 98.12 86 ALA A C 1
ATOM 620 O O . ALA A 1 86 ? -6.730 8.448 5.731 1.00 98.12 86 ALA A O 1
ATOM 621 N N . LEU A 1 87 ? -4.952 8.352 7.118 1.00 98.44 87 LEU A N 1
ATOM 622 C CA . LEU A 1 87 ? -3.916 8.821 6.208 1.00 98.44 87 LEU A CA 1
ATOM 623 C C . LEU A 1 87 ? -2.720 7.878 6.307 1.00 98.44 87 LEU A C 1
ATOM 625 O O . LEU A 1 87 ? -2.161 7.708 7.390 1.00 98.44 87 LEU A O 1
ATOM 629 N N . ASN A 1 88 ? -2.296 7.339 5.169 1.00 97.31 88 ASN A N 1
ATOM 630 C CA . ASN A 1 88 ? -1.236 6.344 5.075 1.00 97.31 88 ASN A CA 1
ATOM 631 C C . ASN A 1 88 ? -0.183 6.797 4.063 1.00 97.31 88 ASN A C 1
ATOM 633 O O . ASN A 1 88 ? -0.523 7.284 2.984 1.00 97.31 88 ASN A O 1
ATOM 637 N N . TYR A 1 89 ? 1.089 6.603 4.395 1.00 97.69 89 TYR A N 1
ATOM 638 C CA . TYR A 1 89 ? 2.204 6.685 3.464 1.00 97.69 89 TYR A CA 1
ATOM 639 C C . TYR A 1 89 ? 2.953 5.354 3.445 1.00 97.69 89 TYR A C 1
ATOM 641 O O . TYR A 1 89 ? 3.335 4.836 4.495 1.00 97.69 89 TYR A O 1
ATOM 649 N N . ASP A 1 90 ? 3.178 4.825 2.248 1.00 97.31 90 ASP A N 1
ATOM 650 C CA . ASP A 1 90 ? 3.925 3.602 1.987 1.00 97.31 90 ASP A CA 1
ATOM 651 C C . ASP A 1 90 ? 5.175 3.915 1.158 1.00 97.31 90 ASP A C 1
ATOM 653 O O . ASP A 1 90 ? 5.102 4.614 0.141 1.00 97.31 90 ASP A O 1
ATOM 657 N N . PHE A 1 91 ? 6.302 3.331 1.557 1.00 97.62 91 PHE A N 1
ATOM 658 C CA . PHE A 1 91 ? 7.548 3.332 0.802 1.00 97.62 91 PHE A CA 1
ATOM 659 C C . PHE A 1 91 ? 8.037 1.899 0.617 1.00 97.62 91 PHE A C 1
ATOM 661 O O . PHE A 1 91 ? 8.201 1.169 1.596 1.00 97.62 91 PHE A O 1
ATOM 668 N N . ASN A 1 92 ? 8.342 1.511 -0.618 1.00 97.62 92 ASN A N 1
ATOM 669 C CA . ASN A 1 92 ? 8.961 0.228 -0.937 1.00 97.62 92 ASN A CA 1
ATOM 670 C C . ASN A 1 92 ? 10.114 0.450 -1.915 1.00 97.62 92 ASN A C 1
ATOM 672 O O . ASN A 1 92 ? 9.979 1.220 -2.859 1.00 97.62 92 ASN A O 1
ATOM 676 N N . ALA A 1 93 ? 11.239 -0.231 -1.715 1.00 96.56 93 ALA A N 1
ATOM 677 C CA . ALA A 1 93 ? 12.374 -0.148 -2.627 1.00 96.56 93 ALA A CA 1
ATOM 678 C C . ALA A 1 93 ? 13.110 -1.480 -2.697 1.00 96.56 93 ALA A C 1
ATOM 680 O O . ALA A 1 93 ? 13.264 -2.167 -1.686 1.00 96.56 93 ALA A O 1
ATOM 681 N N . GLY A 1 94 ? 13.587 -1.842 -3.880 1.00 94.88 94 GLY A N 1
ATOM 682 C CA . GLY A 1 94 ? 14.379 -3.048 -4.048 1.00 94.88 94 GLY A CA 1
ATOM 683 C C . GLY A 1 94 ? 14.631 -3.396 -5.501 1.00 94.88 94 GLY A C 1
ATOM 684 O O . GLY A 1 94 ? 14.230 -2.688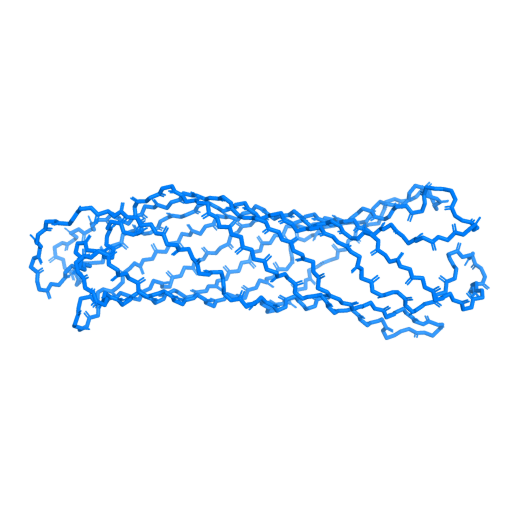 -6.417 1.00 94.88 94 GLY A O 1
ATOM 685 N N . ASN A 1 95 ? 15.310 -4.519 -5.682 1.00 95.38 95 ASN A N 1
ATOM 686 C CA . ASN A 1 95 ? 15.629 -5.048 -6.993 1.00 95.38 95 ASN A CA 1
ATOM 687 C C . ASN A 1 95 ? 14.512 -5.990 -7.443 1.00 95.38 95 ASN A C 1
ATOM 689 O O . ASN A 1 95 ? 14.149 -6.907 -6.702 1.00 95.38 95 ASN A O 1
ATOM 693 N N . ILE A 1 96 ? 14.012 -5.794 -8.657 1.00 94.62 96 ILE A N 1
ATOM 694 C CA . ILE A 1 96 ? 13.114 -6.724 -9.340 1.00 94.62 96 ILE A CA 1
ATOM 695 C C . ILE A 1 96 ? 13.769 -7.208 -10.636 1.00 94.62 96 ILE A C 1
ATOM 697 O O . ILE A 1 96 ? 14.682 -6.576 -11.172 1.00 94.62 96 ILE A O 1
ATOM 701 N N . THR A 1 97 ? 13.364 -8.381 -11.108 1.00 94.94 97 THR A N 1
ATOM 702 C CA . THR A 1 97 ? 13.874 -8.942 -12.359 1.00 94.94 97 THR A CA 1
ATOM 703 C C . THR A 1 97 ? 13.213 -8.236 -13.533 1.00 94.94 97 THR A C 1
ATOM 705 O O . THR A 1 97 ? 11.990 -8.125 -13.546 1.00 94.94 97 THR A O 1
ATOM 708 N N . TYR A 1 98 ? 14.018 -7.810 -14.509 1.00 91.94 98 TYR A N 1
ATOM 709 C CA . TYR A 1 98 ? 13.572 -7.256 -15.785 1.00 91.94 98 TYR A CA 1
ATOM 710 C C . TYR A 1 98 ? 13.946 -8.201 -16.928 1.00 91.94 98 TYR A C 1
ATOM 712 O O . TYR A 1 98 ? 15.118 -8.553 -17.094 1.00 91.94 98 TYR A O 1
ATOM 720 N N . ALA A 1 99 ? 12.952 -8.570 -17.727 1.00 91.38 99 ALA A N 1
ATOM 721 C CA . ALA A 1 99 ? 13.090 -9.354 -18.941 1.00 91.38 99 ALA A CA 1
ATOM 722 C C . ALA A 1 99 ? 12.395 -8.605 -20.083 1.00 91.38 99 ALA A C 1
ATOM 724 O O . ALA A 1 99 ? 11.182 -8.675 -20.228 1.00 91.38 99 ALA A O 1
ATOM 725 N N . GLY A 1 100 ? 13.160 -7.879 -20.889 1.00 88.56 100 GLY A N 1
ATOM 726 C CA . GLY A 1 100 ? 12.608 -7.019 -21.929 1.00 88.56 100 GLY A CA 1
ATOM 727 C C . GLY A 1 100 ? 13.630 -6.709 -23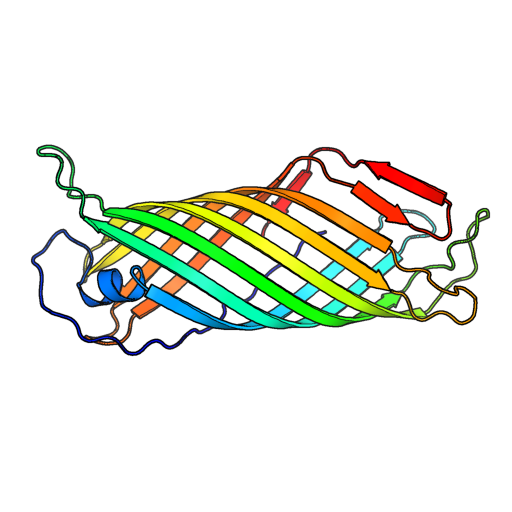.007 1.00 88.56 100 GLY A C 1
ATOM 728 O O . GLY A 1 100 ? 14.358 -7.604 -23.441 1.00 88.56 100 GLY A O 1
ATOM 729 N N . HIS A 1 101 ? 13.683 -5.461 -23.466 1.00 84.81 101 HIS A N 1
ATOM 730 C CA . HIS A 1 101 ? 14.541 -5.027 -24.571 1.00 84.81 101 HIS A CA 1
ATOM 731 C C . HIS A 1 101 ? 15.210 -3.682 -24.266 1.00 84.81 101 HIS A C 1
ATOM 733 O O . HIS A 1 101 ? 14.740 -2.895 -23.449 1.00 84.81 101 HIS A O 1
ATOM 739 N N . TYR A 1 102 ? 16.327 -3.381 -24.930 1.00 77.06 102 TYR A N 1
ATOM 740 C CA . TYR A 1 102 ? 16.893 -2.034 -24.840 1.00 77.06 102 TYR A CA 1
ATOM 741 C C . TYR A 1 102 ? 15.916 -0.992 -25.395 1.00 77.06 102 TYR A C 1
ATOM 743 O O . TYR A 1 102 ? 15.338 -1.181 -26.467 1.00 77.06 102 TYR A O 1
ATOM 751 N N . GLN A 1 103 ? 15.820 0.152 -24.714 1.00 66.88 103 GLN A N 1
ATOM 752 C CA . GLN A 1 103 ? 15.106 1.330 -25.206 1.00 66.88 103 GLN A CA 1
ATOM 753 C C . GLN A 1 103 ? 15.864 1.952 -26.388 1.00 66.88 103 GLN A C 1
ATOM 755 O O . GLN A 1 103 ? 16.623 2.907 -26.243 1.00 66.88 103 GLN A O 1
ATOM 760 N N . ALA A 1 104 ? 15.695 1.369 -27.571 1.00 61.00 104 ALA A N 1
ATOM 761 C CA . ALA A 1 104 ? 16.161 1.907 -28.841 1.00 61.00 104 ALA A CA 1
ATOM 762 C C . ALA A 1 104 ? 14.954 2.168 -29.749 1.00 61.00 104 ALA A C 1
ATOM 764 O O . ALA A 1 104 ? 13.986 1.410 -29.729 1.00 61.00 104 ALA A O 1
ATOM 765 N N . ILE A 1 105 ? 15.036 3.227 -30.561 1.00 54.53 105 ILE A N 1
ATOM 766 C CA . ILE A 1 105 ? 13.967 3.678 -31.473 1.00 54.53 105 ILE A CA 1
ATOM 767 C C . ILE A 1 105 ? 13.530 2.563 -32.450 1.00 54.53 105 ILE A C 1
ATOM 769 O O . ILE A 1 105 ? 12.373 2.540 -32.858 1.00 54.53 105 ILE A O 1
ATOM 773 N N . ASP A 1 106 ? 14.407 1.590 -32.727 1.00 55.94 106 ASP A N 1
ATOM 774 C CA . ASP A 1 106 ? 14.179 0.491 -33.673 1.00 55.94 106 ASP A CA 1
ATOM 775 C C . ASP A 1 106 ? 14.144 -0.901 -33.004 1.00 55.94 106 ASP A C 1
ATOM 777 O O . ASP A 1 106 ? 14.770 -1.841 -33.489 1.00 55.94 106 ASP A O 1
ATOM 781 N N . GLY A 1 107 ? 13.434 -1.048 -31.877 1.00 59.28 107 GLY A N 1
ATOM 782 C CA . GLY A 1 107 ? 13.168 -2.363 -31.267 1.00 59.28 107 GLY A CA 1
ATOM 783 C C . GLY A 1 107 ? 14.441 -3.073 -30.799 1.00 59.28 107 GLY A C 1
ATOM 784 O O . GLY A 1 107 ? 14.833 -4.093 -31.363 1.00 59.28 107 GLY A O 1
ATOM 785 N N . GLY A 1 108 ? 15.099 -2.488 -29.791 1.00 70.31 108 GLY A N 1
ATOM 786 C CA . GLY A 1 108 ? 16.428 -2.879 -29.316 1.00 70.31 108 GLY A CA 1
ATOM 787 C C . GLY A 1 108 ? 16.591 -4.367 -28.991 1.00 70.31 108 GLY A C 1
ATOM 788 O O . GLY A 1 108 ? 15.628 -5.104 -28.818 1.00 70.31 108 GLY A O 1
ATOM 789 N N . ALA A 1 109 ? 17.842 -4.826 -28.903 1.00 82.38 109 ALA A N 1
ATOM 790 C CA . ALA A 1 109 ? 18.136 -6.223 -28.584 1.00 82.38 109 ALA A CA 1
ATOM 791 C C . ALA A 1 109 ? 17.519 -6.647 -27.229 1.00 82.38 109 ALA A C 1
ATOM 793 O O . ALA A 1 109 ? 17.362 -5.797 -26.346 1.00 82.38 109 ALA A O 1
ATOM 794 N N . PRO A 1 110 ? 17.209 -7.943 -27.034 1.00 86.56 110 PRO A N 1
ATOM 795 C CA . PRO A 1 110 ? 16.733 -8.447 -25.751 1.00 86.56 110 PRO A CA 1
ATOM 796 C C . PRO A 1 110 ? 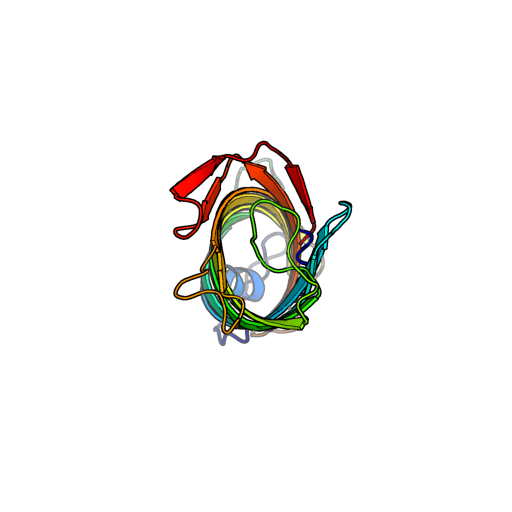17.691 -8.102 -24.606 1.00 86.56 110 PRO A C 1
ATOM 798 O O . PRO A 1 110 ? 18.913 -8.202 -24.747 1.00 86.56 110 PRO A O 1
ATOM 801 N N . LEU A 1 111 ? 17.123 -7.735 -23.463 1.00 86.94 111 LEU A N 1
ATOM 802 C CA . LEU A 1 111 ? 17.819 -7.345 -22.248 1.00 86.94 111 LEU A CA 1
ATOM 803 C C . LEU A 1 111 ? 17.253 -8.126 -21.059 1.00 86.94 111 LEU A C 1
ATOM 805 O O . LEU A 1 111 ? 16.061 -8.095 -20.770 1.00 86.94 111 LEU A O 1
ATOM 809 N N . GLN A 1 112 ? 18.149 -8.799 -20.345 1.00 90.62 112 GLN A N 1
ATOM 810 C CA . GLN A 1 112 ? 17.889 -9.369 -19.029 1.00 90.62 112 GLN A CA 1
ATOM 811 C C . GLN A 1 112 ? 18.680 -8.547 -18.023 1.00 90.62 112 GLN A C 1
ATOM 813 O O . GLN A 1 112 ? 19.907 -8.464 -18.122 1.00 90.62 112 GLN A O 1
ATOM 818 N N . ALA A 1 113 ? 17.984 -7.904 -17.096 1.00 90.56 113 ALA A N 1
ATOM 819 C CA . ALA A 1 113 ? 18.588 -6.946 -16.186 1.00 90.56 113 ALA A CA 1
ATOM 820 C C . ALA A 1 113 ? 17.919 -6.961 -14.813 1.00 90.56 113 ALA A C 1
ATOM 822 O O . ALA A 1 113 ? 16.954 -7.679 -14.546 1.00 90.56 113 ALA A O 1
ATOM 823 N N . THR A 1 114 ? 18.482 -6.155 -13.921 1.00 91.12 114 THR A N 1
ATOM 824 C CA . THR A 1 114 ? 17.855 -5.809 -12.651 1.00 91.12 114 THR A CA 1
ATOM 825 C C . THR A 1 114 ? 17.228 -4.433 -12.782 1.00 91.12 114 THR A C 1
ATOM 827 O O . THR A 1 114 ? 17.910 -3.497 -13.192 1.00 91.12 114 THR A O 1
ATOM 830 N N . ASP A 1 115 ? 15.963 -4.303 -12.404 1.00 90.50 115 ASP A N 1
ATOM 831 C CA . ASP A 1 115 ? 15.330 -3.007 -12.195 1.00 90.50 115 ASP A CA 1
ATOM 832 C C . ASP A 1 115 ? 15.395 -2.636 -10.707 1.00 90.50 115 ASP A C 1
ATOM 834 O O . ASP A 1 115 ? 14.964 -3.397 -9.837 1.00 90.50 115 ASP A O 1
ATOM 838 N N . ARG A 1 116 ? 15.971 -1.470 -10.402 1.00 92.56 116 ARG A N 1
ATOM 839 C CA . ARG A 1 116 ? 16.019 -0.911 -9.044 1.00 92.56 116 ARG A CA 1
ATOM 840 C C . ARG A 1 116 ? 14.784 -0.050 -8.806 1.00 92.56 116 ARG A C 1
ATOM 842 O O . ARG A 1 116 ? 14.847 1.180 -8.882 1.00 92.56 116 ARG A O 1
ATOM 849 N N . ALA A 1 117 ? 13.680 -0.714 -8.501 1.00 92.50 117 ALA A N 1
ATOM 850 C CA . ALA A 1 117 ? 12.382 -0.086 -8.364 1.00 92.50 117 ALA A CA 1
ATOM 851 C C . ALA A 1 117 ? 12.193 0.586 -6.993 1.00 92.50 117 ALA A C 1
ATOM 853 O O . ALA A 1 117 ? 12.508 0.011 -5.944 1.00 92.50 117 ALA A O 1
ATOM 854 N N . VAL A 1 118 ? 11.626 1.794 -6.994 1.00 95.31 118 VAL A N 1
ATOM 855 C CA . VAL A 1 118 ? 11.152 2.498 -5.791 1.00 95.31 118 VAL A CA 1
ATOM 856 C C . VAL A 1 118 ? 9.695 2.880 -5.984 1.00 95.31 118 VAL A C 1
ATOM 858 O O . VAL A 1 118 ? 9.310 3.415 -7.018 1.00 95.31 118 VAL A O 1
ATOM 861 N N . PHE A 1 119 ? 8.885 2.651 -4.959 1.00 96.44 119 PHE A N 1
ATOM 862 C CA . PHE A 1 119 ? 7.459 2.933 -4.923 1.00 96.44 119 PHE A CA 1
ATOM 863 C C . PHE A 1 119 ? 7.147 3.825 -3.729 1.00 96.44 119 PHE A C 1
ATOM 865 O O . PHE A 1 119 ? 7.637 3.608 -2.621 1.00 96.44 119 PHE A O 1
ATOM 872 N N . ASN A 1 120 ? 6.305 4.822 -3.967 1.00 97.25 120 ASN A N 1
ATOM 873 C CA . ASN A 1 120 ? 5.801 5.758 -2.977 1.00 97.25 120 ASN A CA 1
ATOM 874 C C . ASN A 1 120 ? 4.291 5.860 -3.147 1.00 97.25 120 ASN A C 1
ATOM 876 O O . ASN A 1 120 ? 3.820 6.119 -4.256 1.00 97.25 120 ASN A O 1
ATOM 880 N N . ARG A 1 121 ? 3.532 5.718 -2.065 1.00 97.12 121 ARG A N 1
ATOM 881 C CA . ARG A 1 121 ? 2.078 5.898 -2.092 1.00 97.12 121 ARG A CA 1
ATOM 882 C C . ARG A 1 121 ? 1.639 6.723 -0.900 1.00 97.12 121 ARG A C 1
ATOM 884 O O . ARG A 1 121 ? 2.057 6.449 0.216 1.00 97.12 121 ARG A O 1
ATOM 891 N N . ILE A 1 122 ? 0.794 7.716 -1.143 1.00 98.12 122 ILE A N 1
ATOM 892 C CA . ILE A 1 122 ? 0.034 8.415 -0.108 1.00 98.12 122 ILE A CA 1
ATOM 893 C C . ILE A 1 122 ? -1.448 8.169 -0.352 1.00 98.12 122 ILE A C 1
ATOM 895 O O . ILE A 1 122 ? -1.914 8.225 -1.490 1.00 98.12 122 ILE A O 1
ATOM 899 N N . GLU A 1 123 ? -2.183 7.886 0.711 1.00 98.06 123 GLU A N 1
ATOM 900 C CA . GLU A 1 123 ? -3.574 7.470 0.626 1.00 98.06 123 GLU A CA 1
ATOM 901 C C . GLU A 1 123 ? -4.372 8.015 1.803 1.00 98.06 123 GLU A C 1
ATOM 903 O O . GLU A 1 123 ? -3.942 7.948 2.952 1.00 98.06 123 GLU A O 1
ATOM 908 N N . VAL A 1 124 ? -5.554 8.534 1.502 1.00 98.56 124 VAL A N 1
ATOM 909 C CA . VAL A 1 124 ? -6.562 8.947 2.469 1.00 98.56 124 VAL A CA 1
ATOM 910 C C . VAL A 1 124 ? -7.752 8.009 2.344 1.00 98.56 124 VAL A C 1
ATOM 912 O O . VAL A 1 124 ? -8.245 7.779 1.238 1.00 98.56 124 VAL A O 1
ATOM 915 N N . ARG A 1 125 ? -8.245 7.512 3.478 1.00 98.44 125 ARG A N 1
ATOM 916 C CA . ARG A 1 125 ? -9.469 6.709 3.576 1.00 98.44 125 ARG A CA 1
ATOM 917 C C . ARG A 1 125 ? -10.498 7.441 4.417 1.00 98.44 125 ARG A C 1
ATOM 919 O O . ARG A 1 125 ? -10.151 8.007 5.450 1.00 98.44 125 ARG A O 1
ATOM 926 N N . LEU A 1 126 ? -11.754 7.391 3.992 1.00 98.44 126 LEU A N 1
ATOM 927 C CA . LEU A 1 126 ? -12.901 7.914 4.730 1.00 98.44 126 LEU A CA 1
ATOM 928 C C . LEU A 1 126 ? -13.994 6.852 4.731 1.00 98.44 126 LEU A C 1
ATOM 930 O O . LEU A 1 126 ? -14.373 6.355 3.669 1.00 98.44 126 LEU A O 1
ATOM 934 N N . GLY A 1 127 ? -14.492 6.494 5.907 1.00 96.88 127 GLY A N 1
ATOM 935 C CA . GLY A 1 127 ? -15.409 5.374 6.056 1.00 96.88 127 GLY A CA 1
ATOM 936 C C . GLY A 1 127 ? -16.374 5.528 7.213 1.00 96.88 127 GLY A C 1
ATOM 937 O O . GLY A 1 127 ? -16.341 6.506 7.961 1.00 96.88 127 GLY A O 1
ATOM 938 N N . ILE A 1 128 ? -17.239 4.529 7.332 1.00 94.31 128 ILE A N 1
ATOM 939 C CA . ILE A 1 128 ? -18.203 4.412 8.418 1.00 94.31 128 ILE A CA 1
ATOM 940 C C . ILE A 1 128 ? -18.030 3.036 9.043 1.00 94.31 128 ILE A C 1
ATOM 942 O O . ILE A 1 128 ? -18.214 2.028 8.368 1.00 94.31 128 ILE A O 1
ATOM 946 N N . GLY A 1 129 ? -17.670 3.011 10.316 1.00 92.81 129 GLY A N 1
ATOM 947 C CA . GLY A 1 129 ? -17.599 1.829 11.144 1.00 92.81 129 GLY A CA 1
ATOM 948 C C . GLY A 1 129 ? -18.984 1.360 11.569 1.00 92.81 129 GLY A C 1
ATOM 949 O O . GLY A 1 129 ? -19.821 2.132 12.040 1.00 92.81 129 GLY A O 1
ATOM 950 N N . VAL A 1 130 ? -19.246 0.081 11.332 1.00 91.25 130 VAL A N 1
ATOM 951 C CA . VAL A 1 130 ? -20.466 -0.616 11.719 1.00 91.25 130 VAL A CA 1
ATOM 952 C C . VAL A 1 130 ? -20.079 -1.661 12.763 1.00 91.25 130 VAL A C 1
ATOM 954 O O . VAL A 1 130 ? -19.417 -2.649 12.417 1.00 91.25 130 VAL A O 1
ATOM 957 N N . PRO A 1 131 ? -20.489 -1.475 14.029 1.00 88.81 131 PRO A N 1
ATOM 958 C CA . PRO A 1 131 ? -20.208 -2.429 15.090 1.00 88.81 131 PRO A CA 1
ATOM 959 C C . PRO A 1 131 ? -20.774 -3.816 14.764 1.00 88.81 131 PRO A C 1
ATOM 961 O O . PRO A 1 131 ? -21.923 -3.963 14.338 1.00 88.81 131 PRO A O 1
ATOM 964 N N . LEU A 1 132 ? -19.967 -4.849 14.988 1.00 88.38 132 LEU A N 1
ATOM 965 C CA . LEU A 1 132 ? -20.327 -6.250 14.798 1.00 88.38 132 LEU A CA 1
ATOM 966 C C . LEU A 1 132 ? -20.517 -6.955 16.146 1.00 88.38 132 LEU A C 1
ATOM 968 O O . LEU A 1 132 ? -20.035 -6.523 17.199 1.00 88.38 132 LEU A O 1
ATOM 972 N N . ALA A 1 133 ? -21.201 -8.101 16.117 1.00 84.19 133 ALA A N 1
ATOM 973 C CA . ALA A 1 133 ? -21.296 -8.971 17.284 1.00 84.19 133 ALA A CA 1
ATOM 974 C C . ALA A 1 133 ? -19.893 -9.380 17.775 1.00 84.19 133 ALA A C 1
ATOM 976 O O . ALA A 1 133 ? -18.993 -9.634 16.981 1.00 84.19 133 ALA A O 1
ATOM 977 N N . GLY A 1 134 ? -19.703 -9.452 19.097 1.00 85.56 134 GLY A N 1
ATOM 978 C CA . GLY A 1 134 ? -18.398 -9.777 19.687 1.00 85.56 134 GLY A CA 1
ATOM 979 C C . GLY A 1 134 ? -17.417 -8.599 19.766 1.00 85.56 134 GLY A C 1
ATOM 980 O O . GLY A 1 134 ? -16.242 -8.816 20.053 1.00 85.56 134 GLY A O 1
ATOM 981 N N . GLY A 1 135 ? -17.886 -7.365 19.542 1.00 87.56 135 GLY A N 1
ATOM 982 C CA . GLY A 1 135 ? -17.089 -6.142 19.699 1.00 87.56 135 GLY A CA 1
ATOM 983 C C . GLY A 1 135 ? -16.127 -5.854 18.545 1.00 87.56 135 GLY A C 1
ATOM 984 O O . GLY A 1 135 ? -15.280 -4.967 18.678 1.00 87.56 135 GLY A O 1
ATOM 985 N N . GLY A 1 136 ? -16.233 -6.618 17.456 1.00 91.12 136 GLY A N 1
ATOM 986 C CA . GLY A 1 136 ? -15.562 -6.316 16.199 1.00 91.12 136 GLY A CA 1
ATOM 987 C C . GLY A 1 136 ? -16.257 -5.194 15.437 1.00 91.12 136 GLY A C 1
ATOM 988 O O . GLY A 1 136 ? -17.298 -4.686 15.858 1.00 91.12 136 GLY A O 1
ATOM 989 N N . GLU A 1 137 ? -15.688 -4.832 14.299 1.00 93.38 137 GLU A N 1
ATOM 990 C CA . GLU A 1 137 ? -16.167 -3.727 13.486 1.00 93.38 137 GLU A CA 1
ATOM 991 C C . GLU A 1 137 ? -15.894 -3.958 12.004 1.00 93.38 137 GLU A C 1
ATOM 993 O O . GLU A 1 137 ? -14.851 -4.481 11.614 1.00 93.38 137 GLU A O 1
ATOM 998 N N . ALA A 1 138 ? -16.864 -3.578 11.179 1.00 95.12 138 ALA A N 1
ATOM 999 C CA . ALA A 1 138 ? -16.752 -3.541 9.733 1.00 95.12 138 ALA A CA 1
ATOM 1000 C C . ALA A 1 138 ? -16.727 -2.083 9.278 1.00 95.12 138 ALA A C 1
ATOM 1002 O O . ALA A 1 138 ? -17.671 -1.345 9.537 1.00 95.12 138 ALA A O 1
ATOM 1003 N N . ILE A 1 139 ? -15.688 -1.685 8.554 1.00 96.69 139 ILE A N 1
ATOM 1004 C CA . ILE A 1 139 ? -15.480 -0.313 8.097 1.00 96.69 139 ILE A CA 1
ATOM 1005 C C . ILE A 1 139 ? -15.417 -0.317 6.564 1.00 96.69 139 ILE A C 1
ATOM 1007 O O . ILE A 1 139 ? -14.331 -0.444 5.991 1.00 96.69 139 ILE A O 1
ATOM 1011 N N . PRO A 1 140 ? -16.553 -0.228 5.850 1.00 96.81 140 PRO A N 1
ATOM 1012 C CA . PRO A 1 140 ? -16.543 0.194 4.455 1.00 96.81 140 PRO A CA 1
ATOM 1013 C C . PRO A 1 140 ? -15.983 1.618 4.334 1.00 96.81 140 PRO A C 1
ATOM 1015 O O . PRO A 1 140 ? -16.340 2.512 5.107 1.00 96.81 140 PRO A O 1
ATOM 1018 N N . PHE A 1 141 ? -15.130 1.845 3.338 1.00 98.00 141 PHE A N 1
ATOM 1019 C CA . PHE A 1 141 ? -14.528 3.151 3.087 1.00 98.00 141 PHE A CA 1
ATOM 1020 C C . PHE A 1 141 ? -14.390 3.452 1.596 1.00 98.00 141 PHE A C 1
ATOM 1022 O O . PHE A 1 141 ? -14.276 2.559 0.756 1.00 98.00 141 PHE A O 1
ATOM 1029 N N . ILE A 1 142 ? -14.349 4.743 1.283 1.00 98.50 142 ILE A N 1
ATOM 1030 C CA . ILE A 1 142 ? -13.788 5.254 0.034 1.00 98.50 142 ILE A CA 1
ATOM 1031 C C . ILE A 1 142 ? -12.343 5.674 0.276 1.00 98.50 142 ILE A C 1
ATOM 1033 O O . ILE A 1 142 ? -11.976 6.073 1.385 1.00 98.50 142 ILE A O 1
ATOM 1037 N N . ALA A 1 143 ? -11.525 5.589 -0.763 1.00 97.88 143 ALA A N 1
ATOM 1038 C CA . ALA A 1 143 ? -10.115 5.916 -0.691 1.00 97.88 143 ALA A CA 1
ATOM 1039 C C . ALA A 1 143 ? -9.688 6.772 -1.883 1.00 97.88 143 ALA A C 1
ATOM 1041 O O . ALA A 1 143 ? -10.186 6.624 -2.999 1.00 97.88 143 ALA A O 1
ATOM 1042 N N . GLY A 1 144 ? -8.747 7.673 -1.642 1.00 97.50 144 GLY A N 1
ATOM 1043 C CA . GLY A 1 144 ? -8.131 8.501 -2.668 1.00 97.50 144 GLY A CA 1
ATOM 1044 C C . GLY A 1 144 ? -6.666 8.724 -2.345 1.00 97.50 144 GLY A C 1
ATOM 1045 O O . GLY A 1 144 ? -6.280 8.737 -1.179 1.00 97.50 144 GLY A O 1
ATOM 1046 N N . GLY A 1 145 ? -5.832 8.889 -3.361 1.00 97.19 145 GLY A N 1
ATOM 1047 C CA . GLY A 1 145 ? -4.402 8.972 -3.126 1.00 97.19 145 GLY A CA 1
ATOM 1048 C C . GLY A 1 145 ? -3.583 9.329 -4.347 1.00 97.19 145 GLY A C 1
ATOM 1049 O O . GLY A 1 145 ? -4.098 9.701 -5.402 1.00 97.19 145 GLY A O 1
ATOM 1050 N N . TYR A 1 146 ? -2.279 9.199 -4.175 1.00 96.75 146 TYR A N 1
ATOM 1051 C CA . TYR A 1 146 ? -1.290 9.409 -5.211 1.00 96.75 146 TYR A CA 1
ATOM 1052 C C . TYR A 1 146 ? -0.200 8.358 -5.069 1.00 96.75 146 TYR A C 1
ATOM 1054 O O . TYR A 1 146 ? 0.293 8.108 -3.968 1.00 96.75 146 TYR A O 1
ATOM 1062 N N . GLN A 1 147 ? 0.180 7.755 -6.187 1.00 96.25 147 GLN A N 1
ATOM 1063 C CA . GLN A 1 147 ? 1.272 6.801 -6.248 1.00 96.25 147 GLN A CA 1
ATOM 1064 C C . GLN A 1 147 ? 2.293 7.270 -7.270 1.00 96.25 147 GLN A C 1
ATOM 1066 O O . GLN A 1 147 ? 1.938 7.653 -8.382 1.00 96.25 147 GLN A O 1
ATOM 1071 N N . ALA A 1 148 ? 3.562 7.201 -6.891 1.00 95.25 148 ALA A N 1
ATOM 1072 C CA . ALA A 1 148 ? 4.687 7.373 -7.786 1.00 95.25 148 ALA A CA 1
ATOM 1073 C C . ALA A 1 148 ? 5.595 6.155 -7.692 1.00 95.25 148 ALA A C 1
ATOM 1075 O O . ALA A 1 148 ? 5.793 5.596 -6.612 1.00 95.25 148 ALA A O 1
ATOM 1076 N N . TRP A 1 149 ? 6.154 5.751 -8.820 1.00 94.31 149 TRP A N 1
ATOM 1077 C CA . TRP A 1 149 ? 7.168 4.713 -8.851 1.00 94.31 149 TRP A CA 1
ATOM 1078 C C . TRP A 1 149 ? 8.217 5.046 -9.891 1.00 94.31 149 TRP A C 1
ATOM 1080 O O . TRP A 1 149 ? 7.940 5.772 -10.843 1.00 94.31 149 TRP A O 1
ATOM 1090 N N . ASN A 1 150 ? 9.430 4.551 -9.705 1.00 90.81 150 ASN A N 1
ATOM 1091 C CA . ASN A 1 150 ? 10.453 4.638 -10.728 1.00 90.81 150 ASN A CA 1
ATOM 1092 C C . ASN A 1 150 ? 10.959 3.251 -11.110 1.00 90.81 150 ASN A C 1
ATOM 1094 O O . ASN A 1 150 ? 11.021 2.352 -10.273 1.00 90.81 150 ASN A O 1
ATOM 1098 N N . ARG A 1 151 ? 11.332 3.126 -12.379 1.00 86.12 151 ARG A N 1
ATOM 1099 C CA . ARG A 1 151 ? 12.127 2.023 -12.911 1.00 86.12 151 ARG A CA 1
ATOM 1100 C C . ARG A 1 151 ? 13.512 2.572 -13.196 1.00 86.12 151 ARG A C 1
ATOM 1102 O O . ARG A 1 151 ? 13.645 3.658 -13.754 1.00 86.12 151 ARG A O 1
ATOM 1109 N N . ASN A 1 152 ? 14.541 1.860 -12.789 1.00 87.38 152 ASN A N 1
ATOM 1110 C CA . ASN A 1 152 ? 15.921 2.133 -13.131 1.00 87.38 152 ASN A CA 1
ATOM 1111 C C . ASN A 1 152 ? 16.582 0.812 -13.516 1.00 87.38 152 ASN A C 1
ATOM 1113 O O . ASN A 1 152 ? 17.137 0.102 -12.672 1.00 87.38 152 ASN A O 1
ATOM 1117 N N . ILE A 1 153 ? 16.469 0.492 -14.802 1.00 84.06 153 ILE A N 1
ATOM 1118 C CA . ILE A 1 153 ? 16.966 -0.748 -15.382 1.00 84.06 153 ILE A CA 1
ATOM 1119 C C . ILE A 1 153 ? 18.488 -0.650 -15.505 1.00 84.06 153 ILE A C 1
ATOM 1121 O O . ILE A 1 153 ? 19.024 0.193 -16.231 1.00 84.06 153 ILE A O 1
ATOM 1125 N N . ASP A 1 154 ? 19.193 -1.535 -14.804 1.00 81.31 154 ASP A N 1
ATOM 1126 C CA . ASP A 1 154 ? 20.647 -1.631 -14.852 1.00 81.31 154 ASP A CA 1
ATOM 1127 C C . ASP A 1 154 ? 21.093 -2.118 -16.237 1.00 81.31 154 ASP A C 1
ATOM 1129 O O . ASP A 1 154 ? 21.107 -3.316 -16.523 1.00 81.31 154 ASP A O 1
ATOM 1133 N N . SER A 1 155 ? 21.488 -1.185 -17.107 1.00 73.00 155 SER A N 1
ATOM 1134 C CA . SER A 1 155 ? 22.008 -1.500 -18.438 1.00 73.00 155 SER A CA 1
ATOM 1135 C C . SER A 1 155 ? 23.283 -0.703 -18.766 1.00 73.00 155 SER A C 1
ATOM 1137 O O . SER A 1 155 ? 23.323 0.514 -18.571 1.00 73.00 155 SER A O 1
ATOM 1139 N N . PRO A 1 156 ? 24.323 -1.351 -19.336 1.00 66.62 156 PRO A N 1
ATOM 1140 C CA . PRO A 1 156 ? 25.546 -0.671 -19.772 1.00 66.62 156 PRO A CA 1
ATOM 1141 C C . PRO A 1 156 ? 25.331 0.349 -20.898 1.00 66.62 156 PRO A C 1
ATOM 1143 O O . PRO A 1 156 ? 26.190 1.198 -21.120 1.00 66.62 156 PRO A O 1
ATOM 1146 N N . MET A 1 157 ? 24.216 0.250 -21.631 1.00 64.75 157 MET A N 1
ATOM 1147 C CA . MET A 1 157 ? 23.907 1.115 -22.776 1.00 64.75 157 MET A CA 1
ATOM 1148 C C . MET A 1 157 ? 23.023 2.312 -22.406 1.00 64.75 157 MET A C 1
ATOM 1150 O O . MET A 1 157 ? 22.762 3.164 -23.250 1.00 64.75 157 MET A O 1
ATOM 1154 N N . THR A 1 158 ? 22.588 2.415 -21.148 1.00 59.53 158 THR A N 1
ATOM 1155 C CA . THR A 1 158 ? 21.681 3.468 -20.683 1.00 59.53 158 THR A CA 1
ATOM 1156 C C . THR A 1 158 ? 22.273 4.192 -19.478 1.00 59.53 158 THR A C 1
ATOM 1158 O O . THR A 1 158 ? 22.110 3.779 -18.334 1.00 59.53 158 THR A O 1
ATOM 1161 N N . VAL A 1 159 ? 22.942 5.322 -19.725 1.00 53.59 159 VAL A N 1
ATOM 1162 C CA . VAL A 1 159 ? 23.307 6.271 -18.662 1.00 53.59 159 VAL A CA 1
ATOM 1163 C C . VAL A 1 159 ? 22.043 7.069 -18.314 1.00 53.59 159 VAL A C 1
ATOM 1165 O O . VAL A 1 159 ? 21.521 7.777 -19.173 1.00 53.59 159 VAL A O 1
ATOM 1168 N N . ASN A 1 160 ? 21.534 6.943 -17.083 1.00 57.06 160 ASN A N 1
ATOM 1169 C CA . ASN A 1 160 ? 20.320 7.616 -16.578 1.00 57.06 160 ASN A CA 1
ATOM 1170 C C . ASN A 1 160 ? 18.980 7.193 -17.228 1.00 57.06 160 ASN A C 1
ATOM 1172 O O . ASN A 1 160 ? 18.110 8.038 -17.436 1.00 57.06 160 ASN A O 1
ATOM 1176 N N . GLY A 1 161 ? 18.782 5.899 -17.503 1.00 59.97 161 GLY A N 1
ATOM 1177 C CA . GLY A 1 161 ? 17.523 5.325 -18.025 1.00 59.97 161 GLY A CA 1
ATOM 1178 C C . GLY A 1 161 ? 16.377 5.212 -17.019 1.00 59.97 161 GLY A C 1
ATOM 1179 O O . GLY A 1 161 ? 15.604 4.264 -17.071 1.00 59.97 161 GLY A O 1
ATOM 1180 N N . GLY A 1 162 ? 16.299 6.146 -16.069 1.00 77.19 162 GLY A N 1
ATOM 1181 C CA . GLY A 1 162 ? 15.262 6.142 -15.048 1.00 77.19 162 GLY A CA 1
ATOM 1182 C C . GLY A 1 162 ? 13.916 6.568 -15.627 1.00 77.19 162 GLY A C 1
ATOM 1183 O O . GLY A 1 162 ? 13.781 7.697 -16.091 1.00 77.19 162 GLY A O 1
ATOM 1184 N N . GLU A 1 163 ? 12.912 5.706 -15.555 1.00 83.62 163 GLU A N 1
ATOM 1185 C CA . GLU A 1 163 ? 11.535 6.045 -15.895 1.00 83.62 163 GLU A CA 1
ATOM 1186 C C . GLU A 1 163 ? 10.769 6.379 -14.628 1.00 83.62 163 GLU A C 1
ATOM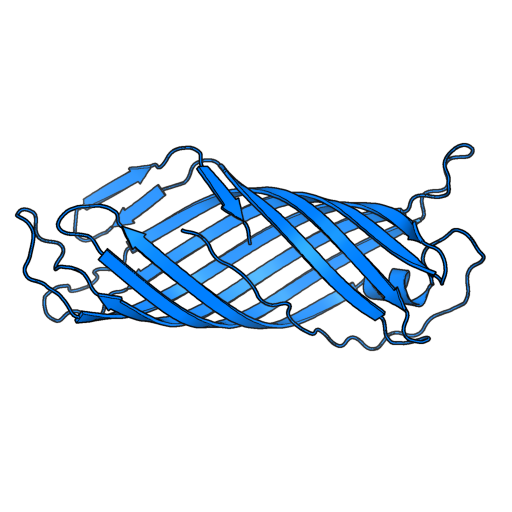 1188 O O . GLU A 1 163 ? 10.714 5.581 -13.697 1.00 83.62 163 GLU A O 1
ATOM 1193 N N . PHE A 1 164 ? 10.178 7.568 -14.583 1.00 89.50 164 PHE A N 1
ATOM 1194 C CA . PHE A 1 164 ? 9.451 8.053 -13.418 1.00 89.50 164 PHE A CA 1
ATOM 1195 C C . PHE A 1 164 ? 7.975 8.107 -13.733 1.00 89.50 164 PHE A C 1
ATOM 1197 O O . PHE A 1 164 ? 7.536 8.885 -14.577 1.00 89.50 164 PHE A O 1
ATOM 1204 N N . TYR A 1 165 ? 7.204 7.318 -13.015 1.00 91.50 165 TYR A N 1
ATOM 1205 C CA . TYR A 1 165 ? 5.778 7.208 -13.190 1.00 91.50 165 TYR A CA 1
ATOM 1206 C C . TYR A 1 165 ? 5.042 7.802 -12.008 1.00 91.50 165 TYR A C 1
ATOM 1208 O O . TYR A 1 165 ? 5.511 7.787 -10.867 1.00 91.50 165 TYR A O 1
ATOM 1216 N N . HIS A 1 166 ? 3.842 8.283 -12.286 1.00 93.38 166 HIS A N 1
ATOM 1217 C CA . HIS A 1 166 ? 2.926 8.733 -11.263 1.00 93.38 166 HIS A CA 1
ATOM 1218 C C . HIS A 1 166 ? 1.478 8.597 -11.706 1.00 93.38 166 HIS A C 1
ATOM 1220 O O . HIS A 1 166 ? 1.176 8.620 -12.897 1.00 93.38 166 HIS A O 1
ATOM 1226 N N . THR A 1 167 ? 0.577 8.482 -10.737 1.00 94.69 167 THR A N 1
ATOM 1227 C CA . THR A 1 167 ? -0.863 8.373 -10.961 1.00 94.69 167 THR A CA 1
ATOM 1228 C C . THR A 1 167 ? -1.635 8.855 -9.741 1.00 94.69 167 THR A C 1
ATOM 1230 O O . THR A 1 167 ? -1.229 8.629 -8.598 1.00 94.69 167 THR A O 1
ATOM 1233 N N . GLY A 1 168 ? -2.788 9.478 -9.980 1.00 95.44 168 GLY A N 1
ATOM 1234 C CA . GLY A 1 168 ? -3.817 9.598 -8.955 1.00 95.44 168 GLY A CA 1
ATOM 1235 C C . GLY A 1 168 ? -4.487 8.244 -8.727 1.00 95.44 168 GLY A C 1
ATOM 1236 O O . GLY A 1 168 ? -4.573 7.426 -9.646 1.00 95.44 168 GLY A O 1
ATOM 1237 N N . LEU A 1 169 ? -4.967 8.018 -7.511 1.00 95.19 169 LEU A N 1
ATOM 1238 C CA . LEU A 1 169 ? -5.712 6.828 -7.117 1.00 95.19 169 LEU A CA 1
ATOM 1239 C C . LEU A 1 169 ? -7.086 7.244 -6.592 1.00 95.19 169 LEU A C 1
ATOM 1241 O O . LEU A 1 169 ? -7.201 8.217 -5.847 1.00 95.19 169 LEU A O 1
ATOM 1245 N N . PHE A 1 170 ? -8.121 6.492 -6.949 1.00 96.12 170 PHE A N 1
ATOM 1246 C CA . PHE A 1 170 ? -9.444 6.599 -6.338 1.00 96.12 170 PHE A CA 1
ATOM 1247 C C . PHE A 1 170 ? -10.088 5.224 -6.274 1.00 96.12 170 PHE A C 1
ATOM 1249 O O . PHE A 1 170 ? -10.067 4.488 -7.255 1.00 96.12 170 PHE A O 1
ATOM 1256 N N . GLY A 1 171 ? -10.668 4.867 -5.142 1.00 95.62 171 GLY A N 1
ATOM 1257 C CA . GLY A 1 171 ? -11.128 3.515 -4.906 1.00 95.62 171 GLY A CA 1
ATOM 1258 C C . GLY A 1 171 ? -12.077 3.400 -3.733 1.00 95.62 171 GLY A C 1
ATOM 1259 O O . GLY A 1 171 ? -12.523 4.388 -3.146 1.00 95.62 171 GLY A O 1
ATOM 1260 N N . ALA A 1 172 ? -12.378 2.157 -3.401 1.00 97.25 172 ALA A N 1
ATOM 1261 C CA . ALA A 1 172 ? -13.150 1.802 -2.229 1.00 97.25 172 ALA A CA 1
ATOM 1262 C C . ALA A 1 172 ? -12.645 0.473 -1.677 1.00 97.25 172 ALA A C 1
ATOM 1264 O O . ALA A 1 172 ? -12.006 -0.316 -2.378 1.00 97.25 172 ALA A O 1
ATOM 1265 N N . GLY A 1 173 ? -12.947 0.228 -0.414 1.00 97.12 173 GLY A N 1
ATOM 1266 C CA . GLY A 1 173 ? -12.527 -0.977 0.266 1.00 97.12 173 GLY A CA 1
ATOM 1267 C C . GLY A 1 173 ? -13.342 -1.235 1.513 1.00 97.12 173 GLY A C 1
ATOM 1268 O O . GLY A 1 173 ? -14.322 -0.548 1.818 1.00 97.12 173 GLY A O 1
ATOM 1269 N N . MET A 1 174 ? -12.926 -2.270 2.223 1.00 97.62 174 MET A N 1
ATOM 1270 C CA . MET A 1 174 ? -13.520 -2.660 3.483 1.00 97.62 174 MET A CA 1
ATOM 1271 C C . MET A 1 174 ? -12.429 -3.145 4.424 1.00 97.62 174 MET A C 1
ATOM 1273 O O . MET A 1 174 ? -11.544 -3.914 4.037 1.00 97.62 174 MET A O 1
ATOM 1277 N N . LYS A 1 175 ? -12.506 -2.686 5.669 1.00 96.56 175 LYS A N 1
ATOM 1278 C CA . LYS A 1 175 ? -11.676 -3.155 6.770 1.00 96.56 175 LYS A CA 1
ATOM 1279 C C . LYS A 1 175 ? -12.541 -3.895 7.784 1.00 96.56 175 LYS A C 1
ATOM 1281 O O . LYS A 1 175 ? -13.692 -3.527 8.000 1.00 96.56 175 LYS A O 1
ATOM 1286 N N . PHE A 1 176 ? -11.992 -4.950 8.366 1.00 96.50 176 PHE A N 1
ATOM 1287 C CA . PHE A 1 176 ? -12.610 -5.694 9.451 1.00 96.50 176 PHE A CA 1
ATOM 1288 C C . PHE A 1 176 ? -11.639 -5.785 10.613 1.00 96.50 176 PHE A C 1
ATOM 1290 O O . PHE A 1 176 ? -10.516 -6.260 10.431 1.00 96.50 176 PHE A O 1
ATOM 1297 N N . ASP A 1 177 ? -12.110 -5.391 11.789 1.00 95.88 177 ASP A N 1
ATOM 1298 C CA . ASP A 1 177 ? -11.352 -5.403 13.029 1.00 95.88 177 ASP A CA 1
ATOM 1299 C C . ASP A 1 177 ? -12.031 -6.313 14.043 1.00 95.88 177 ASP A C 1
ATOM 1301 O O . ASP A 1 177 ? -13.233 -6.224 14.286 1.00 95.88 177 ASP A O 1
ATOM 1305 N N . GLN A 1 178 ? -11.261 -7.208 14.650 1.00 94.88 178 GLN A N 1
ATOM 1306 C CA . GLN A 1 178 ? -11.747 -8.149 15.647 1.00 94.88 178 GLN A CA 1
ATOM 1307 C C . GLN A 1 178 ? -10.861 -8.074 16.893 1.00 94.88 178 GLN A C 1
ATOM 1309 O O . GLN A 1 178 ? -9.679 -8.428 16.825 1.00 94.88 178 GLN A O 1
ATOM 1314 N N . PRO A 1 179 ? -11.393 -7.670 18.062 1.00 93.81 179 PRO A N 1
ATOM 1315 C CA . PRO A 1 179 ? -10.636 -7.750 19.300 1.00 93.81 179 PRO A CA 1
ATOM 1316 C C . PRO A 1 179 ? -10.357 -9.218 19.635 1.00 93.81 179 PRO A C 1
ATOM 1318 O O . PRO A 1 179 ? -11.273 -10.038 19.725 1.00 93.81 179 PRO A O 1
ATOM 1321 N N . LEU A 1 180 ? -9.082 -9.540 19.845 1.00 92.19 180 LEU A N 1
ATOM 1322 C CA . LEU A 1 180 ? -8.631 -10.830 20.381 1.00 92.19 180 LEU A CA 1
ATOM 1323 C C . LEU A 1 180 ? -8.414 -10.766 21.901 1.00 92.19 180 LEU A C 1
ATOM 1325 O O . LEU A 1 180 ? -8.253 -11.785 22.567 1.00 92.19 180 LEU A O 1
ATOM 1329 N N . GLY A 1 181 ? -8.411 -9.557 22.461 1.00 88.62 181 GLY A N 1
ATOM 1330 C CA . GLY A 1 181 ? -8.281 -9.288 23.883 1.00 88.62 181 GLY A CA 1
ATOM 1331 C C . GLY A 1 181 ? -8.388 -7.792 24.161 1.00 88.62 181 GLY A C 1
ATOM 1332 O O . GLY A 1 181 ? -8.828 -7.016 23.320 1.00 88.62 181 GLY A O 1
ATOM 1333 N N . ARG A 1 182 ? -7.958 -7.364 25.351 1.00 86.06 182 ARG A N 1
ATOM 1334 C CA . ARG A 1 182 ? -8.022 -5.944 25.747 1.00 86.06 182 ARG A CA 1
ATOM 1335 C C . ARG A 1 182 ? -6.996 -5.052 25.045 1.00 86.06 182 ARG A C 1
ATOM 1337 O O . ARG A 1 182 ? -7.185 -3.846 25.026 1.00 86.06 182 ARG A O 1
ATOM 1344 N N . LEU A 1 183 ? -5.912 -5.644 24.546 1.00 86.75 183 LEU A N 1
ATOM 1345 C CA . LEU A 1 183 ? -4.743 -4.936 24.008 1.00 86.75 183 LEU A CA 1
ATOM 1346 C C . LEU A 1 183 ? -4.398 -5.369 22.577 1.00 86.75 183 LEU A C 1
ATOM 1348 O O . LEU A 1 183 ? -3.396 -4.921 22.035 1.00 86.75 183 LEU A O 1
ATOM 1352 N N . LEU A 1 184 ? -5.164 -6.300 22.003 1.00 90.81 184 LEU A N 1
ATOM 1353 C CA . LEU A 1 184 ? -4.858 -6.907 20.714 1.00 90.81 184 LEU A CA 1
ATOM 1354 C C . LEU A 1 184 ? -6.110 -6.929 19.848 1.00 90.81 184 LEU A C 1
ATOM 1356 O O . LEU A 1 184 ? -7.141 -7.475 20.251 1.00 90.81 184 LEU A O 1
ATOM 1360 N N . VAL A 1 185 ? -5.972 -6.375 18.651 1.00 94.69 185 VAL A N 1
ATOM 1361 C CA . VAL A 1 185 ? -6.975 -6.378 17.590 1.00 94.69 185 VAL A CA 1
ATOM 1362 C C . VAL A 1 185 ? -6.343 -7.040 16.376 1.00 94.69 185 VAL A C 1
ATOM 1364 O O . VAL A 1 185 ? -5.203 -6.743 16.025 1.00 94.69 185 VAL A O 1
ATOM 1367 N N . ALA A 1 186 ? -7.061 -7.982 15.777 1.00 94.25 186 ALA A N 1
ATOM 1368 C CA . ALA A 1 186 ? -6.721 -8.525 14.475 1.00 94.25 186 ALA A CA 1
ATOM 1369 C C . ALA A 1 186 ? -7.486 -7.748 13.409 1.00 94.25 186 ALA A C 1
ATOM 1371 O O . ALA A 1 186 ? -8.700 -7.590 13.523 1.00 94.25 186 ALA A O 1
ATOM 1372 N N . SER A 1 187 ? -6.772 -7.315 12.376 1.00 94.94 187 SER A N 1
ATOM 1373 C CA . SER A 1 187 ? -7.316 -6.471 11.319 1.00 94.94 187 SER A CA 1
ATOM 1374 C C . SER A 1 187 ? -7.046 -7.082 9.954 1.00 94.94 187 SER A C 1
ATOM 1376 O O . SER A 1 187 ? -5.946 -7.572 9.688 1.00 94.94 187 SER A O 1
ATOM 1378 N N . VAL A 1 188 ? -8.029 -7.008 9.062 1.00 94.44 188 VAL A N 1
ATOM 1379 C CA . VAL A 1 188 ? -7.858 -7.300 7.636 1.00 94.44 188 VAL A CA 1
ATOM 1380 C C . VAL A 1 188 ? -8.463 -6.171 6.818 1.00 94.44 188 VAL A C 1
ATOM 1382 O O . VAL A 1 188 ? -9.511 -5.630 7.158 1.00 94.44 188 VAL A O 1
ATOM 1385 N N . THR A 1 189 ? -7.793 -5.776 5.743 1.00 95.50 189 THR A N 1
ATOM 1386 C CA . THR A 1 189 ? -8.273 -4.739 4.827 1.00 95.50 189 THR A CA 1
ATOM 1387 C C . THR A 1 189 ? -8.117 -5.232 3.402 1.00 95.50 189 THR A C 1
ATOM 1389 O O . THR A 1 189 ? -7.065 -5.762 3.055 1.00 95.50 189 THR A O 1
ATOM 1392 N N . GLY A 1 190 ? -9.160 -5.055 2.596 1.00 94.50 190 GLY A N 1
ATOM 1393 C CA . GLY A 1 190 ? -9.116 -5.247 1.150 1.00 94.50 190 GLY A CA 1
ATOM 1394 C C . GLY A 1 190 ? -9.600 -3.986 0.447 1.00 94.50 190 GLY A C 1
ATOM 1395 O O . GLY A 1 190 ? -10.560 -3.357 0.899 1.00 94.50 190 GLY A O 1
ATOM 1396 N N . GLU A 1 191 ? -8.940 -3.608 -0.644 1.00 94.19 191 GLU A N 1
ATOM 1397 C CA . GLU A 1 191 ? -9.236 -2.377 -1.375 1.00 94.19 191 GLU A CA 1
ATOM 1398 C C . GLU A 1 191 ? -9.049 -2.547 -2.889 1.00 94.19 191 GLU A C 1
ATOM 1400 O O . GLU A 1 191 ? -8.283 -3.382 -3.367 1.00 94.19 191 GLU A O 1
ATOM 1405 N N . VAL A 1 192 ? -9.802 -1.767 -3.663 1.00 92.56 192 VAL A N 1
ATOM 1406 C CA . VAL A 1 192 ? -9.736 -1.750 -5.128 1.00 92.56 192 VAL A CA 1
ATOM 1407 C C . VAL A 1 192 ? -9.599 -0.306 -5.581 1.00 92.56 192 VAL A C 1
ATOM 1409 O O . VAL A 1 192 ? -10.384 0.548 -5.163 1.00 92.56 192 VAL A O 1
ATOM 1412 N N . PHE A 1 193 ? -8.642 -0.037 -6.471 1.00 91.75 193 PHE A N 1
ATOM 1413 C CA . PHE A 1 193 ? -8.340 1.306 -6.956 1.00 91.75 193 PHE A CA 1
ATOM 1414 C C . PHE A 1 193 ? -8.485 1.438 -8.468 1.00 91.75 193 PHE A C 1
ATOM 1416 O O . PHE A 1 193 ? -7.952 0.669 -9.262 1.00 91.75 193 PHE A O 1
ATOM 1423 N N . GLY A 1 194 ? -9.157 2.502 -8.879 1.00 89.56 194 GLY A N 1
ATOM 1424 C CA . GLY A 1 194 ? -8.992 3.111 -10.184 1.00 89.56 194 GLY A CA 1
ATOM 1425 C C . GLY A 1 194 ? -7.782 4.045 -10.220 1.00 89.56 194 GLY A C 1
ATOM 1426 O O . GLY A 1 194 ? -7.475 4.740 -9.250 1.00 89.56 194 GLY A O 1
ATOM 1427 N N . LEU A 1 195 ? -7.132 4.093 -11.376 1.00 91.19 195 LEU A N 1
ATOM 1428 C CA . LEU A 1 195 ? -6.135 5.084 -11.747 1.00 91.19 195 LEU A CA 1
ATOM 1429 C C . LEU A 1 195 ? -6.843 6.322 -12.307 1.00 91.19 195 LEU A C 1
ATOM 1431 O O . LEU A 1 195 ? -7.669 6.230 -13.224 1.00 91.19 195 LEU A O 1
ATOM 1435 N N . ALA A 1 196 ? -6.512 7.485 -11.755 1.00 89.12 196 ALA A N 1
ATOM 1436 C CA . ALA A 1 196 ? -7.051 8.777 -12.147 1.00 89.12 196 ALA A CA 1
ATOM 1437 C C . ALA A 1 196 ? -5.936 9.654 -12.731 1.00 89.12 196 ALA A C 1
ATOM 1439 O O . ALA A 1 196 ? -5.228 10.356 -12.007 1.00 89.12 196 ALA A O 1
ATOM 1440 N N . GLY A 1 197 ? -5.807 9.613 -14.061 1.00 89.38 197 GLY A N 1
ATOM 1441 C CA . GLY A 1 197 ? -4.726 10.285 -14.780 1.00 89.38 197 GLY A CA 1
ATOM 1442 C C . GLY A 1 197 ? -3.366 9.667 -14.465 1.00 89.38 197 GLY A C 1
ATOM 1443 O O . GLY A 1 197 ? -3.285 8.543 -13.984 1.00 89.38 197 GLY A O 1
ATOM 1444 N N . GLY A 1 198 ? -2.304 10.420 -14.725 1.00 88.31 198 GLY A N 1
ATOM 1445 C CA . GLY A 1 198 ? -0.937 9.987 -14.477 1.00 88.31 198 GLY A CA 1
ATOM 1446 C C . GLY A 1 198 ? -0.038 10.221 -15.676 1.00 88.31 198 GLY A C 1
ATOM 1447 O O . GLY A 1 198 ? -0.479 10.678 -16.735 1.00 88.31 198 GLY A O 1
ATOM 1448 N N . GLY A 1 199 ? 1.232 9.897 -15.510 1.00 86.75 199 GLY A N 1
ATOM 1449 C CA . GLY A 1 199 ? 2.196 10.014 -16.583 1.00 86.75 199 GLY A CA 1
ATOM 1450 C C . GLY A 1 199 ? 3.521 9.353 -16.274 1.00 86.75 199 GLY A C 1
ATOM 1451 O O . GLY A 1 199 ? 3.792 8.953 -15.142 1.00 86.75 199 GLY A O 1
ATOM 1452 N N . ILE A 1 200 ? 4.334 9.267 -17.315 1.00 87.19 200 ILE A N 1
ATOM 1453 C CA . ILE A 1 200 ? 5.720 8.825 -17.296 1.00 87.19 200 ILE A CA 1
ATOM 1454 C C . ILE A 1 200 ? 6.606 9.990 -17.721 1.00 87.19 200 ILE A C 1
ATOM 1456 O O . ILE A 1 200 ? 6.277 10.716 -18.660 1.00 87.19 200 ILE A O 1
ATOM 1460 N N . THR A 1 201 ? 7.748 10.133 -17.066 1.00 83.94 201 THR A N 1
ATOM 1461 C CA . THR A 1 201 ? 8.860 10.955 -17.529 1.00 83.94 201 THR A CA 1
ATOM 1462 C C . THR A 1 201 ? 10.048 10.039 -17.761 1.00 83.94 201 THR A C 1
ATOM 1464 O O . THR A 1 201 ? 10.509 9.386 -16.825 1.00 83.94 201 THR A O 1
ATOM 1467 N N . ASN A 1 202 ? 10.551 10.012 -18.995 1.00 77.81 202 ASN A N 1
ATOM 1468 C CA . ASN A 1 202 ? 11.769 9.296 -19.356 1.00 77.81 202 ASN A CA 1
ATOM 1469 C C . ASN A 1 202 ? 12.802 10.310 -19.895 1.00 77.81 202 ASN A C 1
ATOM 1471 O O . ASN A 1 202 ? 12.643 10.821 -21.011 1.00 77.81 202 ASN A O 1
ATOM 1475 N N . PRO A 1 203 ? 13.858 10.631 -19.123 1.00 67.81 203 PRO A N 1
ATOM 1476 C CA . PRO A 1 203 ? 14.879 11.595 -19.522 1.00 67.81 203 PRO A CA 1
ATOM 1477 C C . PRO A 1 203 ? 15.650 11.204 -20.790 1.00 67.81 203 PRO A C 1
ATOM 1479 O O . PRO A 1 203 ? 16.170 12.090 -21.463 1.00 67.81 203 PRO A O 1
ATOM 1482 N N . GLN A 1 204 ? 15.731 9.913 -21.135 1.00 64.81 204 GLN A N 1
ATOM 1483 C CA . GLN A 1 204 ? 16.507 9.443 -22.288 1.00 64.81 204 GLN A CA 1
ATOM 1484 C C . GLN A 1 204 ? 15.806 9.678 -23.628 1.00 64.81 204 GLN A C 1
ATOM 1486 O O . GLN A 1 204 ? 16.478 9.864 -24.638 1.00 64.81 204 GLN A O 1
ATOM 1491 N N . ILE A 1 205 ? 14.471 9.713 -23.640 1.00 61.19 205 ILE A N 1
ATOM 1492 C CA . ILE A 1 205 ? 13.662 9.868 -24.864 1.00 61.19 205 ILE A CA 1
ATOM 1493 C C . ILE A 1 205 ? 13.060 11.288 -24.960 1.00 61.19 205 ILE A C 1
ATOM 1495 O O . ILE A 1 205 ? 12.322 11.608 -25.888 1.00 61.19 205 ILE A O 1
ATOM 1499 N N . GLY A 1 206 ? 13.393 12.179 -24.015 1.00 53.09 206 GLY A N 1
ATOM 1500 C CA . GLY A 1 206 ? 13.055 13.607 -24.074 1.00 53.09 206 GLY A CA 1
ATOM 1501 C C . GLY A 1 206 ? 11.557 13.932 -23.993 1.00 53.09 206 GLY A C 1
ATOM 1502 O O . GLY A 1 206 ? 11.157 15.028 -24.382 1.00 53.09 206 GLY A O 1
ATOM 1503 N N . GLY A 1 207 ? 10.725 13.009 -23.500 1.00 56.16 207 GLY A N 1
ATOM 1504 C CA . GLY A 1 207 ? 9.268 13.144 -23.504 1.00 56.16 207 GLY A CA 1
ATOM 1505 C C . GLY A 1 207 ? 8.615 12.742 -22.184 1.00 56.16 207 GLY A C 1
ATOM 1506 O O . GLY A 1 207 ? 8.988 11.745 -21.564 1.00 56.16 207 GLY A O 1
ATOM 1507 N N . GLY A 1 208 ? 7.613 13.522 -21.771 1.00 56.28 208 GLY A N 1
ATOM 1508 C CA . GLY A 1 208 ? 6.621 13.110 -20.783 1.00 56.28 208 GLY A CA 1
ATOM 1509 C C . GLY A 1 208 ? 5.368 12.620 -21.504 1.00 56.28 208 GLY A C 1
ATOM 1510 O O . GLY A 1 208 ? 4.857 13.331 -22.369 1.00 56.28 208 GLY A O 1
ATOM 1511 N N . GLN A 1 209 ? 4.879 11.423 -21.183 1.00 61.94 209 GLN A N 1
ATOM 1512 C CA . GLN A 1 209 ? 3.603 10.928 -21.709 1.00 61.94 209 GLN A CA 1
ATOM 1513 C C . GLN A 1 209 ? 2.573 10.838 -20.588 1.00 61.94 209 GLN A C 1
ATOM 1515 O O . GLN A 1 209 ? 2.904 10.473 -19.462 1.00 61.94 209 GLN A O 1
ATOM 1520 N N . SER A 1 210 ? 1.323 11.181 -20.887 1.00 61.34 210 SER A N 1
ATOM 1521 C CA . SER A 1 210 ? 0.203 11.040 -19.954 1.00 61.34 210 SER A CA 1
ATOM 1522 C C . SER A 1 210 ? -0.575 9.769 -20.260 1.00 61.34 210 SER A C 1
ATOM 1524 O O . SER A 1 210 ? -0.814 9.454 -21.425 1.00 61.34 210 SER A O 1
ATOM 1526 N N . PHE A 1 211 ? -1.024 9.070 -19.221 1.00 62.59 211 PHE A N 1
ATOM 1527 C CA . PHE A 1 211 ? -1.882 7.896 -19.373 1.00 62.59 211 PHE A CA 1
ATOM 1528 C C . PHE A 1 211 ? -3.312 8.188 -18.902 1.00 62.59 211 PHE A C 1
ATOM 1530 O O . PHE A 1 211 ? -3.557 9.065 -18.070 1.00 62.59 211 PHE A O 1
ATOM 1537 N N . GLY A 1 212 ? -4.272 7.468 -19.491 1.00 55.00 212 GLY A N 1
ATOM 1538 C CA . GLY A 1 212 ? -5.702 7.582 -19.199 1.00 55.00 212 GLY A CA 1
ATOM 1539 C C . GLY A 1 212 ? -6.148 6.823 -17.941 1.00 55.00 212 GLY A C 1
ATOM 1540 O O . GLY A 1 212 ? -5.345 6.405 -17.116 1.00 55.00 212 GLY A O 1
ATOM 1541 N N . ARG A 1 213 ? -7.466 6.648 -17.790 1.00 43.56 213 ARG A N 1
ATOM 1542 C CA . ARG A 1 213 ? -8.088 5.957 -16.644 1.00 43.56 213 ARG A CA 1
ATOM 1543 C C . ARG A 1 213 ? -7.974 4.431 -16.782 1.00 43.56 213 ARG A C 1
ATOM 1545 O O . ARG A 1 213 ? -8.154 3.911 -17.879 1.00 43.56 213 ARG A O 1
ATOM 1552 N N . GLY A 1 214 ? -7.767 3.721 -15.674 1.00 54.62 214 GLY A N 1
ATOM 1553 C CA . GLY A 1 214 ? -7.750 2.248 -15.604 1.00 54.62 214 GLY A CA 1
ATOM 1554 C C . GLY A 1 214 ? -8.183 1.746 -14.223 1.00 54.62 214 GLY A C 1
ATOM 1555 O O . GLY A 1 214 ? -8.291 2.552 -13.310 1.00 54.62 214 GLY A O 1
ATOM 1556 N N . PHE A 1 215 ? -8.446 0.448 -14.047 1.00 38.09 215 PHE A N 1
ATOM 1557 C CA . PHE A 1 215 ? -8.788 -0.150 -12.743 1.00 38.09 215 PHE A CA 1
ATOM 1558 C C . PHE A 1 215 ? -7.799 -1.261 -12.375 1.00 38.09 215 PHE A C 1
ATOM 1560 O O . PHE A 1 215 ? -7.350 -1.999 -13.250 1.00 38.09 215 PHE A O 1
ATOM 1567 N N . GLY A 1 216 ? -7.480 -1.382 -11.087 1.00 42.31 216 GLY A N 1
ATOM 1568 C CA . GLY A 1 216 ? -6.617 -2.409 -10.511 1.00 42.31 216 GLY A CA 1
ATOM 1569 C C . GLY A 1 216 ? -7.087 -2.825 -9.113 1.00 42.31 216 GLY A C 1
ATOM 1570 O O . GLY A 1 216 ? -7.758 -2.074 -8.410 1.00 42.31 216 GLY A O 1
ATOM 1571 N N . VAL A 1 217 ? -6.751 -4.051 -8.721 1.00 33.09 217 VAL A N 1
ATOM 1572 C CA . VAL A 1 217 ? -7.015 -4.601 -7.381 1.00 33.09 217 VAL A CA 1
ATOM 1573 C C . VAL A 1 217 ? -5.688 -4.655 -6.630 1.00 33.09 217 VAL A C 1
ATOM 1575 O O . VAL A 1 217 ? -4.671 -4.981 -7.252 1.00 33.09 217 VAL A O 1
ATOM 1578 N N . THR A 1 218 ? -5.702 -4.336 -5.335 1.00 47.38 218 THR A N 1
ATOM 1579 C CA . THR A 1 218 ? -4.513 -4.341 -4.468 1.00 47.38 218 THR A CA 1
ATOM 1580 C C . THR A 1 218 ? -4.705 -5.176 -3.219 1.00 47.38 218 THR A C 1
ATOM 1582 O O . THR A 1 218 ? -5.797 -5.068 -2.620 1.00 47.38 218 THR A O 1
#